Protein AF-A0A1B9SBY8-F1 (afdb_monomer_lite)

pLDDT: mean 81.2, std 14.41, range [33.66, 96.31]

Secondary structure (DSSP, 8-state):
----HHHHHHHHHHHHHHHHHHHHHHHHHHHHTSSS---HHHHHHHHHHHHHHHTTT--HHHHHHHHHHHHHHHHHHHHHHHSTTSEEE-TTTHHHHHHS--TT-B-SS---SSSEEEEE--S-GGGEEETTTTEEEEEEEEEEEEETTEEEEEEEEEEEPGGGGSTTS-HHHHHHHHH-EEEEEEETTSBHHHHTTSPPSEE-GGGGG-HHHHHHHHHHHHHHHHHHTSSS--EEEE--TTS-HHHHHHHHTT-TTHHHHHHHHT---EEEESPPPPS---------------

Structure (mmCIF, N/CA/C/O backbone):
data_AF-A0A1B9SBY8-F1
#
_entry.id   AF-A0A1B9SBY8-F1
#
loop_
_atom_site.group_PDB
_atom_site.id
_atom_site.type_symbol
_atom_site.label_atom_id
_atom_site.label_alt_id
_atom_site.label_comp_id
_atom_site.label_asym_id
_atom_site.label_entity_id
_atom_site.label_seq_id
_atom_site.pdbx_PDB_ins_code
_atom_site.Cartn_x
_atom_site.Cartn_y
_atom_site.Cartn_z
_atom_site.occupancy
_atom_site.B_iso_or_equiv
_atom_site.auth_seq_id
_atom_site.auth_comp_id
_atom_site.auth_asym_id
_atom_site.auth_atom_id
_atom_site.pdbx_PDB_model_num
ATOM 1 N N . MET A 1 1 ? 5.838 -14.266 -0.229 1.00 41.22 1 MET A N 1
ATOM 2 C CA . MET A 1 1 ? 5.511 -12.997 -0.909 1.00 41.22 1 MET A CA 1
ATOM 3 C C . MET A 1 1 ? 6.676 -12.050 -0.647 1.00 41.22 1 MET A C 1
ATOM 5 O O . MET A 1 1 ? 7.096 -11.977 0.501 1.00 41.22 1 MET A O 1
ATOM 9 N N . ARG A 1 2 ? 7.279 -11.442 -1.678 1.00 52.62 2 ARG A N 1
ATOM 10 C CA . ARG A 1 2 ? 8.269 -10.369 -1.484 1.00 52.62 2 ARG A CA 1
ATOM 11 C C . ARG A 1 2 ? 7.502 -9.046 -1.431 1.00 52.62 2 ARG A C 1
ATOM 13 O O . ARG A 1 2 ? 6.819 -8.735 -2.394 1.00 52.62 2 ARG A O 1
ATOM 20 N N . HIS A 1 3 ? 7.652 -8.356 -0.303 1.00 56.69 3 HIS A N 1
ATOM 21 C CA . HIS A 1 3 ? 7.253 -6.990 0.051 1.00 56.69 3 HIS A CA 1
ATOM 22 C C . HIS A 1 3 ? 5.842 -6.429 -0.227 1.00 56.69 3 HIS A C 1
ATOM 24 O O . HIS A 1 3 ? 5.319 -6.553 -1.331 1.00 56.69 3 HIS A O 1
ATOM 30 N N . PRO A 1 4 ? 5.296 -5.648 0.726 1.00 60.66 4 PRO A N 1
ATOM 31 C CA . PRO A 1 4 ? 4.141 -4.777 0.512 1.00 60.66 4 PRO A CA 1
ATOM 32 C C . PRO A 1 4 ? 4.466 -3.609 -0.440 1.00 60.66 4 PRO A C 1
ATOM 34 O O . PRO A 1 4 ? 5.633 -3.292 -0.685 1.00 60.66 4 PRO A O 1
ATOM 37 N N . HIS A 1 5 ? 3.427 -2.955 -0.962 1.00 75.31 5 HIS A N 1
ATOM 38 C CA . HIS A 1 5 ? 3.489 -1.776 -1.843 1.00 75.31 5 HIS A CA 1
ATOM 39 C C . HIS A 1 5 ? 4.600 -0.759 -1.512 1.00 75.31 5 HIS A C 1
ATOM 41 O O . HIS A 1 5 ? 5.338 -0.380 -2.426 1.00 75.31 5 HIS A O 1
ATOM 47 N N . PRO A 1 6 ? 4.817 -0.352 -0.239 1.00 74.38 6 PRO A N 1
ATOM 48 C CA . PRO A 1 6 ? 5.731 0.745 0.066 1.00 74.38 6 PRO A CA 1
ATOM 49 C C . PRO A 1 6 ? 7.176 0.467 -0.283 1.00 74.38 6 PRO A C 1
ATOM 51 O O . PRO A 1 6 ? 7.862 1.331 -0.823 1.00 74.38 6 PRO A O 1
ATOM 54 N N . SER A 1 7 ? 7.643 -0.750 -0.031 1.00 73.38 7 SER A N 1
ATOM 55 C CA . SER A 1 7 ? 9.025 -1.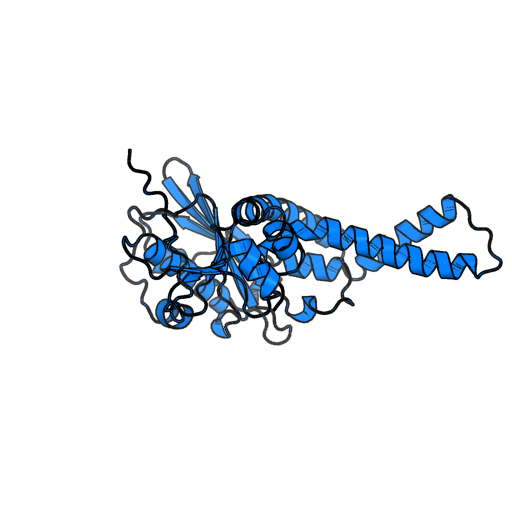099 -0.338 1.00 73.38 7 SER A CA 1
ATOM 56 C C . SER A 1 7 ? 9.268 -1.092 -1.844 1.00 73.38 7 SER A C 1
ATOM 58 O O . SER A 1 7 ? 10.355 -0.749 -2.296 1.00 73.38 7 SER A O 1
ATOM 60 N N . ARG A 1 8 ? 8.248 -1.433 -2.634 1.00 75.50 8 ARG A N 1
ATOM 61 C CA . ARG A 1 8 ? 8.359 -1.543 -4.089 1.00 75.50 8 ARG A CA 1
ATOM 62 C C . ARG A 1 8 ? 8.308 -0.184 -4.776 1.00 75.50 8 ARG A C 1
ATOM 64 O O . ARG A 1 8 ? 9.105 0.058 -5.675 1.00 75.50 8 ARG A O 1
ATOM 71 N N . THR A 1 9 ? 7.457 0.716 -4.289 1.00 80.19 9 THR A N 1
ATOM 72 C CA . THR A 1 9 ? 7.377 2.106 -4.758 1.00 80.19 9 THR A CA 1
ATOM 73 C C . THR A 1 9 ? 8.728 2.820 -4.668 1.00 80.19 9 THR A C 1
ATOM 75 O O . THR A 1 9 ? 9.140 3.465 -5.625 1.00 80.19 9 THR A O 1
ATOM 78 N N . ILE A 1 10 ? 9.475 2.650 -3.571 1.00 81.19 10 ILE A N 1
ATOM 79 C CA . ILE A 1 10 ? 10.806 3.273 -3.412 1.00 81.19 10 ILE A CA 1
ATOM 80 C C . ILE A 1 10 ? 11.848 2.653 -4.341 1.00 81.19 10 ILE A C 1
ATOM 82 O O . ILE A 1 10 ? 12.756 3.334 -4.807 1.00 81.19 10 ILE A O 1
ATOM 86 N N . MET A 1 11 ? 11.743 1.350 -4.595 1.00 76.38 11 MET A N 1
ATOM 87 C CA . MET A 1 11 ? 12.722 0.630 -5.406 1.00 76.38 11 MET A CA 1
ATOM 88 C C . MET A 1 11 ? 12.516 0.793 -6.907 1.00 76.38 11 MET A C 1
ATOM 90 O O . MET A 1 11 ? 13.379 0.345 -7.660 1.00 76.38 11 MET A O 1
ATOM 94 N N . PHE A 1 12 ? 11.405 1.388 -7.352 1.00 79.75 12 PHE A N 1
ATOM 95 C CA . PHE A 1 12 ? 11.048 1.444 -8.767 1.00 79.75 12 PHE A CA 1
ATOM 96 C C . PHE A 1 12 ? 12.185 1.987 -9.637 1.00 79.75 12 PHE A C 1
ATOM 98 O O . PHE A 1 12 ? 12.566 1.318 -10.593 1.00 79.75 12 PHE A O 1
ATOM 105 N N . ASP A 1 13 ? 12.780 3.127 -9.274 1.00 81.25 13 ASP A N 1
ATOM 106 C CA . ASP A 1 13 ? 13.849 3.753 -10.063 1.00 81.25 13 ASP A CA 1
ATOM 107 C C . ASP A 1 13 ? 15.058 2.822 -10.213 1.00 81.25 13 ASP A C 1
ATOM 109 O O . ASP A 1 13 ? 15.541 2.574 -11.317 1.00 81.25 13 ASP A O 1
ATOM 113 N N . THR A 1 14 ? 15.504 2.222 -9.106 1.00 79.75 14 THR A N 1
ATOM 114 C CA . THR A 1 14 ? 16.627 1.275 -9.111 1.00 79.75 14 THR A CA 1
ATOM 115 C C . THR A 1 14 ? 16.301 0.008 -9.906 1.00 79.75 14 THR A C 1
ATOM 117 O O . THR A 1 14 ? 17.150 -0.505 -10.637 1.00 79.75 14 THR A O 1
ATOM 120 N N . LEU A 1 15 ? 15.079 -0.520 -9.784 1.00 78.06 15 LEU A N 1
ATOM 121 C CA . LEU A 1 15 ? 14.629 -1.683 -10.552 1.00 78.06 15 LEU A CA 1
ATOM 122 C C . LEU A 1 15 ? 14.576 -1.358 -12.048 1.00 78.06 15 LEU A C 1
ATOM 124 O O . LEU A 1 15 ? 15.087 -2.132 -12.856 1.00 78.06 15 LEU A O 1
ATOM 128 N N . PHE A 1 16 ? 14.029 -0.202 -12.413 1.00 80.38 16 PHE A N 1
ATOM 129 C CA . PHE A 1 16 ? 13.948 0.272 -13.788 1.00 80.38 16 PHE A CA 1
ATOM 130 C C . PHE A 1 16 ? 15.335 0.446 -14.417 1.00 80.38 16 PHE A C 1
ATOM 132 O O . PHE A 1 16 ? 15.599 -0.101 -15.490 1.00 80.38 16 PHE A O 1
ATOM 139 N N . GLU A 1 17 ? 16.254 1.136 -13.738 1.00 81.00 17 GLU A N 1
ATOM 140 C CA . GLU A 1 17 ? 17.622 1.338 -14.225 1.00 81.00 17 GLU A CA 1
ATOM 141 C C . GLU A 1 17 ? 18.347 0.009 -14.450 1.00 81.00 17 GLU A C 1
ATOM 143 O O . GLU A 1 17 ? 18.915 -0.217 -15.524 1.00 81.00 17 GLU A O 1
ATOM 148 N N . ASN A 1 18 ? 18.275 -0.908 -13.480 1.00 79.31 18 ASN A N 1
ATOM 149 C CA . ASN A 1 18 ? 18.885 -2.233 -13.595 1.00 79.31 18 ASN A CA 1
ATOM 150 C C . ASN A 1 18 ? 18.355 -3.004 -14.814 1.00 79.31 18 ASN A C 1
ATOM 152 O O . ASN A 1 18 ? 19.136 -3.647 -15.520 1.00 79.31 18 ASN A O 1
ATOM 156 N N . ARG A 1 19 ? 17.052 -2.903 -15.106 1.00 77.25 19 ARG A N 1
ATOM 157 C CA . ARG A 1 19 ? 16.417 -3.556 -16.263 1.00 77.25 19 ARG A CA 1
ATOM 158 C C . ARG A 1 19 ? 16.864 -2.953 -17.590 1.00 77.25 19 ARG A C 1
ATOM 160 O O . ARG A 1 19 ? 17.277 -3.689 -18.489 1.00 77.25 19 ARG A O 1
ATOM 167 N N . VAL A 1 20 ? 16.862 -1.623 -17.700 1.00 80.31 20 VAL A N 1
ATOM 168 C CA . VAL A 1 20 ? 17.355 -0.918 -18.896 1.00 80.31 20 VAL A CA 1
ATOM 169 C C . VAL A 1 20 ? 18.815 -1.285 -19.165 1.00 80.31 20 VAL A C 1
ATOM 171 O O . VAL A 1 20 ? 19.182 -1.584 -20.305 1.00 80.31 20 VAL A O 1
ATOM 174 N N . HIS A 1 21 ? 19.646 -1.329 -18.120 1.00 81.25 21 HIS A N 1
ATOM 175 C CA . HIS A 1 21 ? 21.044 -1.735 -18.232 1.00 81.25 21 HIS A CA 1
ATOM 176 C C . HIS A 1 21 ? 21.206 -3.199 -18.651 1.00 81.25 21 HIS A C 1
ATOM 178 O O . HIS A 1 21 ? 22.015 -3.481 -19.536 1.00 81.25 21 HIS A O 1
ATOM 184 N N . ALA A 1 22 ? 20.431 -4.123 -18.080 1.00 80.69 22 ALA A N 1
ATOM 185 C CA . ALA A 1 22 ? 20.473 -5.538 -18.447 1.00 80.69 22 ALA A CA 1
ATOM 186 C C . ALA A 1 22 ? 20.081 -5.767 -19.918 1.00 80.69 22 ALA A C 1
ATOM 188 O O . ALA A 1 22 ? 20.803 -6.446 -20.653 1.00 80.69 22 ALA A O 1
ATOM 189 N N . LEU A 1 23 ? 18.996 -5.140 -20.387 1.00 78.38 23 LEU A N 1
ATOM 190 C CA . LEU A 1 23 ? 18.569 -5.222 -21.788 1.00 78.38 23 LEU A CA 1
ATOM 191 C C . LEU A 1 23 ? 19.598 -4.626 -22.750 1.00 78.38 23 LEU A C 1
ATOM 193 O O . LEU A 1 23 ? 19.916 -5.236 -23.776 1.00 78.38 23 LEU A O 1
ATOM 197 N N . ALA A 1 24 ? 20.138 -3.452 -22.415 1.00 76.38 24 ALA A N 1
ATOM 198 C CA . ALA A 1 24 ? 21.177 -2.813 -23.211 1.00 76.38 24 ALA A CA 1
ATOM 199 C C . ALA A 1 24 ? 22.448 -3.675 -23.270 1.00 76.38 24 ALA A C 1
ATOM 201 O O . ALA A 1 24 ? 23.038 -3.804 -24.342 1.00 76.38 24 ALA A O 1
ATOM 202 N N . ASN A 1 25 ? 22.845 -4.310 -22.162 1.00 79.69 25 ASN A N 1
ATOM 203 C CA . ASN A 1 25 ? 24.015 -5.188 -22.104 1.00 79.69 25 ASN A CA 1
ATOM 204 C C . ASN A 1 25 ? 23.831 -6.461 -22.937 1.00 79.69 25 ASN A C 1
ATOM 206 O O . ASN A 1 25 ? 24.690 -6.737 -23.773 1.00 79.69 25 ASN A O 1
ATOM 210 N N . ASN A 1 26 ? 22.701 -7.165 -22.802 1.00 77.62 26 ASN A N 1
ATOM 211 C CA . ASN A 1 26 ? 22.392 -8.351 -23.616 1.00 77.62 26 ASN A CA 1
ATOM 212 C C . ASN A 1 26 ? 22.459 -8.035 -25.123 1.00 77.62 26 ASN A C 1
ATOM 214 O O . ASN A 1 26 ? 22.999 -8.799 -25.930 1.00 77.62 26 ASN A O 1
ATOM 218 N N . HIS A 1 27 ? 21.945 -6.870 -25.523 1.00 72.38 27 HIS A N 1
ATOM 219 C CA . HIS A 1 27 ? 21.984 -6.454 -26.921 1.00 72.38 27 HIS A CA 1
ATOM 220 C C . HIS A 1 27 ? 23.377 -5.972 -27.361 1.00 72.38 27 HIS A C 1
ATOM 222 O O . HIS A 1 27 ? 23.814 -6.269 -28.473 1.00 72.38 27 HIS A O 1
ATOM 228 N N . ARG A 1 28 ? 24.124 -5.288 -26.486 1.00 70.50 28 ARG A N 1
ATOM 229 C CA . ARG A 1 28 ? 25.519 -4.897 -26.737 1.00 70.50 28 ARG A CA 1
ATOM 230 C C . ARG A 1 28 ? 26.415 -6.119 -26.928 1.00 70.50 28 ARG A C 1
ATOM 232 O O . ARG A 1 28 ? 27.251 -6.104 -27.823 1.00 70.50 28 ARG A O 1
ATOM 239 N N . GLU A 1 29 ? 26.229 -7.175 -26.142 1.00 73.12 29 GLU A N 1
ATOM 240 C CA . GLU A 1 29 ? 26.923 -8.457 -26.322 1.00 73.12 29 GLU A CA 1
ATOM 241 C C . GLU A 1 29 ? 26.585 -9.097 -27.671 1.00 73.12 29 GLU A C 1
ATOM 243 O O . GLU A 1 29 ? 27.477 -9.567 -28.375 1.00 73.12 29 GLU A O 1
ATOM 248 N N . THR A 1 30 ? 25.321 -9.023 -28.093 1.00 67.12 30 THR A N 1
ATOM 249 C CA . THR A 1 30 ? 24.897 -9.484 -29.426 1.00 67.12 30 THR A CA 1
ATOM 250 C C . THR A 1 30 ? 25.600 -8.704 -30.547 1.00 67.12 30 THR A C 1
ATOM 252 O O . THR A 1 30 ? 26.034 -9.294 -31.533 1.00 67.12 30 THR A O 1
ATOM 255 N N . LEU A 1 31 ? 25.769 -7.387 -30.389 1.00 67.56 31 LEU A N 1
ATOM 256 C CA . LEU A 1 31 ? 26.443 -6.532 -31.373 1.00 67.56 31 LEU A CA 1
ATOM 257 C C . LEU A 1 31 ? 27.966 -6.665 -31.371 1.00 67.56 31 LEU A C 1
ATOM 259 O O . LEU A 1 31 ? 28.568 -6.584 -32.437 1.00 67.56 31 LEU A O 1
ATOM 263 N N . LEU A 1 32 ? 28.586 -6.892 -30.211 1.00 67.19 32 LEU A N 1
ATOM 264 C CA . LEU A 1 32 ? 30.017 -7.207 -30.105 1.00 67.19 32 LEU A CA 1
ATOM 265 C C . LEU A 1 32 ? 30.369 -8.507 -30.838 1.00 67.19 32 LEU A C 1
ATOM 267 O O . LEU A 1 32 ? 31.479 -8.637 -31.344 1.00 67.19 32 LEU A O 1
ATOM 271 N N . ASN A 1 33 ? 29.412 -9.431 -30.919 1.00 66.00 33 ASN A N 1
ATOM 272 C CA . ASN A 1 33 ? 29.515 -10.675 -31.679 1.00 66.00 33 ASN A CA 1
ATOM 273 C C . ASN A 1 33 ? 29.057 -10.531 -33.145 1.00 66.00 33 ASN A C 1
ATOM 275 O O . ASN A 1 33 ? 28.976 -11.530 -33.858 1.00 66.00 33 ASN A O 1
ATOM 279 N N . SER A 1 34 ? 28.743 -9.313 -33.599 1.00 63.41 34 SER A N 1
ATOM 280 C CA . SER A 1 34 ? 28.353 -9.007 -34.979 1.00 63.41 34 SER A CA 1
ATOM 281 C C . SER A 1 34 ? 29.465 -8.245 -35.707 1.00 63.41 34 SER A C 1
ATOM 283 O O . SER A 1 34 ? 30.207 -7.488 -35.088 1.00 63.41 34 SER A O 1
ATOM 285 N N . ASP A 1 35 ? 29.535 -8.361 -37.034 1.00 63.50 35 ASP A N 1
ATOM 286 C CA . ASP A 1 35 ? 30.519 -7.642 -37.866 1.00 63.50 35 ASP A CA 1
ATOM 287 C C . ASP A 1 35 ? 30.274 -6.113 -37.950 1.00 63.50 35 ASP A C 1
ATOM 289 O O . ASP A 1 35 ? 30.952 -5.393 -38.691 1.00 63.50 35 ASP A O 1
ATOM 293 N N . LEU A 1 36 ? 29.282 -5.586 -37.224 1.00 63.44 36 LEU A N 1
ATOM 294 C CA . LEU A 1 36 ? 28.936 -4.167 -37.223 1.00 63.44 36 LEU A CA 1
ATOM 295 C C . LEU A 1 36 ? 29.883 -3.376 -36.308 1.00 63.44 36 LEU A C 1
ATOM 297 O O . LEU A 1 36 ? 30.172 -3.765 -35.179 1.00 63.44 36 LEU A O 1
ATOM 301 N N . ARG A 1 37 ? 30.329 -2.197 -36.769 1.00 63.97 37 ARG A N 1
ATOM 302 C CA . ARG A 1 37 ? 31.051 -1.232 -35.917 1.00 63.97 37 ARG A CA 1
ATOM 303 C C . ARG A 1 37 ? 30.202 -0.911 -34.684 1.00 63.97 37 ARG A C 1
ATOM 305 O O . ARG A 1 37 ? 29.008 -0.694 -34.835 1.00 63.97 37 ARG A O 1
ATOM 312 N N . ASN A 1 38 ? 30.830 -0.848 -33.510 1.00 69.38 38 ASN A N 1
ATOM 313 C CA . ASN A 1 38 ? 30.229 -0.446 -32.235 1.00 69.38 38 ASN A CA 1
ATOM 314 C C . ASN A 1 38 ? 30.626 1.009 -31.926 1.00 69.38 38 ASN A C 1
ATOM 316 O O . ASN A 1 38 ? 31.735 1.264 -31.462 1.00 69.38 38 ASN A O 1
ATOM 320 N N . THR A 1 39 ? 29.756 1.962 -32.258 1.00 78.88 39 THR A N 1
ATOM 321 C CA . THR A 1 39 ? 29.958 3.409 -32.051 1.00 78.88 39 THR A CA 1
ATOM 322 C C . THR A 1 39 ? 29.082 3.943 -30.917 1.00 78.88 39 THR A C 1
ATOM 324 O O . THR A 1 39 ? 28.015 3.390 -30.649 1.00 78.88 39 THR A O 1
ATOM 327 N N . ASP A 1 40 ? 29.470 5.067 -30.307 1.00 79.38 40 ASP A N 1
ATOM 328 C CA . ASP A 1 40 ? 28.706 5.711 -29.221 1.00 79.38 40 ASP A CA 1
ATOM 329 C C . ASP A 1 40 ? 27.254 6.020 -29.621 1.00 79.38 40 ASP A C 1
ATOM 331 O O . ASP A 1 40 ? 26.323 5.773 -28.858 1.00 79.38 40 ASP A O 1
ATOM 335 N N . LYS A 1 41 ? 27.032 6.462 -30.868 1.00 80.56 41 LYS A N 1
ATOM 336 C CA . LYS A 1 41 ? 25.679 6.694 -31.403 1.00 80.56 41 LYS A CA 1
ATOM 337 C C . LYS A 1 41 ? 24.835 5.421 -31.447 1.00 80.56 41 LYS A C 1
ATOM 339 O O . LYS A 1 41 ? 23.634 5.477 -31.212 1.00 80.56 41 LYS A O 1
ATOM 344 N N . GLN A 1 42 ? 25.434 4.272 -31.764 1.00 76.81 42 GLN A N 1
ATOM 345 C CA . GLN A 1 42 ? 24.704 3.003 -31.729 1.00 76.81 42 GLN A CA 1
ATOM 346 C C . GLN A 1 42 ? 24.374 2.609 -30.293 1.00 76.81 42 GLN A C 1
ATOM 348 O O . GLN A 1 42 ? 23.256 2.172 -30.050 1.00 76.81 42 GLN A O 1
ATOM 353 N N . GLN A 1 43 ? 25.284 2.824 -29.339 1.00 77.38 43 GLN A N 1
ATOM 354 C CA . GLN A 1 43 ? 25.008 2.582 -27.918 1.00 77.38 43 GLN A CA 1
ATOM 355 C C . GLN A 1 43 ? 23.830 3.426 -27.413 1.00 77.38 43 GLN A C 1
ATOM 357 O O . GLN A 1 43 ? 22.956 2.904 -26.722 1.00 77.38 43 GLN A O 1
ATOM 362 N N . GLU A 1 44 ? 23.753 4.692 -27.820 1.00 80.44 44 GLU A N 1
ATOM 363 C CA . GLU A 1 44 ? 22.629 5.575 -27.498 1.00 80.44 44 GLU A CA 1
ATOM 364 C C . GLU A 1 44 ? 21.307 5.095 -28.124 1.00 80.44 44 GLU A C 1
ATOM 366 O O . GLU A 1 44 ? 20.294 4.996 -27.431 1.00 80.44 44 GLU A O 1
ATOM 371 N N . ILE A 1 45 ? 21.314 4.711 -29.407 1.00 82.06 45 ILE A N 1
ATOM 372 C CA . ILE A 1 45 ? 20.131 4.153 -30.089 1.00 82.06 45 ILE A CA 1
ATOM 373 C C . ILE A 1 45 ? 19.635 2.883 -29.387 1.00 82.06 45 ILE A C 1
ATOM 375 O O . ILE A 1 45 ? 18.432 2.724 -29.188 1.00 82.06 45 ILE A O 1
ATOM 379 N N . ILE A 1 46 ? 20.545 1.992 -28.986 1.00 79.44 46 ILE A N 1
ATOM 380 C CA . ILE A 1 46 ? 20.205 0.746 -28.284 1.00 79.44 46 ILE A CA 1
ATOM 381 C C . ILE A 1 46 ? 19.592 1.049 -26.925 1.00 79.44 46 ILE A C 1
ATOM 383 O O . ILE A 1 46 ? 18.602 0.422 -26.557 1.00 79.44 46 ILE A O 1
ATOM 387 N N . LYS A 1 47 ? 20.146 2.020 -26.193 1.00 77.00 47 LYS A N 1
ATOM 388 C CA . LYS A 1 47 ? 19.592 2.446 -24.908 1.00 77.00 47 LYS A CA 1
ATOM 389 C C . LYS A 1 47 ? 18.172 2.994 -25.082 1.00 77.00 47 LYS A C 1
ATOM 391 O O . LYS A 1 47 ? 17.274 2.573 -24.363 1.00 77.00 47 LYS A O 1
ATOM 396 N N . ASN A 1 48 ? 17.945 3.845 -26.082 1.00 81.75 48 ASN A N 1
ATOM 397 C CA . ASN A 1 48 ? 16.618 4.397 -26.376 1.00 81.75 48 ASN A CA 1
ATOM 398 C C . ASN A 1 48 ? 15.619 3.316 -26.821 1.00 81.75 48 ASN A C 1
ATOM 400 O O . ASN A 1 48 ? 14.455 3.336 -26.415 1.00 81.75 48 ASN A O 1
ATOM 404 N N . TRP A 1 49 ? 16.069 2.343 -27.618 1.00 83.56 49 TRP A N 1
ATOM 405 C CA . TRP A 1 49 ? 15.270 1.177 -27.993 1.00 83.56 49 TRP A CA 1
ATOM 406 C C . TRP A 1 49 ? 14.917 0.310 -26.778 1.00 83.56 49 TRP A C 1
ATOM 408 O O . TRP A 1 49 ? 13.757 -0.070 -26.628 1.00 83.56 49 TRP A O 1
ATOM 418 N N . ALA A 1 50 ? 15.881 0.039 -25.891 1.00 80.56 50 ALA A N 1
ATOM 419 C CA . ALA A 1 50 ? 15.662 -0.739 -24.674 1.00 80.56 50 ALA A CA 1
ATOM 420 C C . ALA A 1 50 ? 14.632 -0.056 -23.765 1.00 80.56 50 ALA A C 1
ATOM 422 O O . ALA A 1 50 ? 13.665 -0.696 -23.360 1.00 80.56 50 ALA A O 1
ATOM 423 N N . SER A 1 51 ? 14.763 1.257 -23.546 1.00 80.50 51 SER A N 1
ATOM 424 C CA . SER A 1 51 ? 13.765 2.039 -22.808 1.00 80.50 51 SER A CA 1
ATOM 425 C C . SER A 1 51 ? 12.387 2.004 -23.475 1.00 80.50 51 SER A C 1
ATOM 427 O O . SER A 1 51 ? 11.382 1.844 -22.794 1.00 80.50 51 SER A O 1
ATOM 429 N N . SER A 1 52 ? 12.317 2.102 -24.806 1.00 83.38 52 SER A N 1
ATOM 430 C CA . SER A 1 52 ? 11.036 2.031 -25.529 1.00 83.38 52 SER A CA 1
ATOM 431 C C . SER A 1 52 ? 10.373 0.657 -25.393 1.00 83.38 52 SER A C 1
ATOM 433 O O . SER A 1 52 ? 9.152 0.565 -25.291 1.00 83.38 52 SER A O 1
ATOM 435 N N . LYS A 1 53 ? 11.170 -0.417 -25.370 1.00 84.12 53 LYS A N 1
ATOM 436 C CA . LYS A 1 53 ? 10.687 -1.789 -25.180 1.00 84.12 53 LYS A CA 1
ATOM 437 C C . LYS A 1 53 ? 10.140 -2.013 -23.768 1.00 84.12 53 LYS A C 1
ATOM 439 O O . LYS A 1 53 ? 9.135 -2.698 -23.625 1.00 84.12 53 LYS A O 1
ATOM 444 N N . GLU A 1 54 ? 10.762 -1.409 -22.757 1.00 84.50 54 GLU A N 1
ATOM 445 C CA . GLU A 1 54 ? 10.312 -1.493 -21.361 1.00 84.50 54 GLU A CA 1
ATOM 446 C C . GLU A 1 54 ? 8.939 -0.842 -21.121 1.00 84.50 54 GLU A C 1
ATOM 448 O O . GLU A 1 54 ? 8.276 -1.194 -20.156 1.00 84.50 54 GLU A O 1
ATOM 453 N N . PHE A 1 55 ? 8.468 0.045 -22.003 1.00 86.25 55 PHE A N 1
ATOM 454 C CA . PHE A 1 55 ? 7.122 0.638 -21.931 1.00 86.25 55 PHE A CA 1
ATOM 455 C C . PHE A 1 55 ? 6.202 0.198 -23.077 1.00 86.25 55 PHE A C 1
ATOM 457 O O . PHE A 1 55 ? 5.207 0.865 -23.383 1.00 86.25 55 PHE A O 1
ATOM 464 N N . ALA A 1 56 ? 6.525 -0.911 -23.747 1.00 83.69 56 ALA A N 1
ATOM 465 C CA . ALA A 1 56 ? 5.685 -1.439 -24.812 1.00 83.69 56 ALA A CA 1
ATOM 466 C C . ALA A 1 56 ? 4.275 -1.758 -24.277 1.00 83.69 56 ALA A C 1
ATOM 468 O O . ALA A 1 56 ? 4.123 -2.442 -23.274 1.00 83.69 56 ALA A O 1
ATOM 469 N N . GLY A 1 57 ? 3.234 -1.261 -24.953 1.00 83.62 57 GLY A N 1
ATOM 470 C CA . GLY A 1 57 ? 1.843 -1.441 -24.511 1.00 83.62 57 GLY A CA 1
ATOM 471 C C . GLY A 1 57 ? 1.329 -0.379 -23.529 1.00 83.62 57 GLY A C 1
ATOM 472 O O . GLY A 1 57 ? 0.210 -0.509 -23.032 1.00 83.62 57 GLY A O 1
ATOM 473 N N . MET A 1 58 ? 2.102 0.682 -23.276 1.00 88.31 58 MET A N 1
ATOM 474 C CA . MET A 1 58 ? 1.680 1.856 -22.509 1.00 88.31 58 MET A CA 1
ATOM 475 C C . MET A 1 58 ? 1.775 3.116 -23.372 1.00 88.31 58 MET A C 1
ATOM 477 O O . MET A 1 58 ? 2.832 3.428 -23.933 1.00 88.31 58 MET A O 1
ATOM 481 N N . ARG A 1 59 ? 0.663 3.847 -23.473 1.00 89.38 59 ARG A N 1
ATOM 482 C CA . ARG A 1 59 ? 0.611 5.113 -24.218 1.00 89.38 59 ARG A CA 1
ATOM 483 C C . ARG A 1 59 ? 1.387 6.204 -23.471 1.00 89.38 59 ARG A C 1
ATOM 485 O O . ARG A 1 59 ? 1.570 6.110 -22.263 1.00 89.38 59 ARG A O 1
ATOM 492 N N . ASP A 1 60 ? 1.865 7.227 -24.176 1.00 87.50 60 ASP A N 1
ATOM 493 C CA . ASP A 1 60 ? 2.696 8.273 -23.557 1.00 87.50 60 ASP A CA 1
ATOM 494 C C . ASP A 1 60 ? 1.923 9.123 -22.528 1.00 87.50 60 ASP A C 1
ATOM 496 O O . ASP A 1 60 ? 2.498 9.516 -21.517 1.00 87.50 60 ASP A O 1
ATOM 500 N N . ASP A 1 61 ? 0.625 9.363 -22.755 1.00 89.81 61 ASP A N 1
ATOM 501 C CA . ASP A 1 61 ? -0.280 10.041 -21.814 1.00 89.81 61 ASP A CA 1
ATOM 502 C C . ASP A 1 61 ? -0.469 9.220 -20.535 1.00 89.81 61 ASP A C 1
ATOM 504 O O . ASP A 1 61 ? -0.262 9.723 -19.433 1.00 89.81 61 ASP A O 1
ATOM 508 N N . GLU A 1 62 ? -0.770 7.931 -20.697 1.00 89.56 62 GLU A N 1
ATOM 509 C CA . GLU A 1 62 ? -0.865 6.981 -19.590 1.00 89.56 62 GLU A CA 1
ATOM 510 C C . GLU A 1 62 ? 0.459 6.908 -18.822 1.00 89.56 62 GLU A C 1
ATOM 512 O O . GLU A 1 62 ? 0.469 6.952 -17.598 1.00 89.56 62 GLU A O 1
ATOM 517 N N . ARG A 1 63 ? 1.596 6.853 -19.521 1.00 89.38 63 ARG A N 1
ATOM 518 C CA . ARG A 1 63 ? 2.918 6.811 -18.889 1.00 89.38 63 ARG A CA 1
ATOM 519 C C . ARG A 1 63 ? 3.163 8.033 -18.008 1.00 89.38 63 ARG A C 1
ATOM 521 O O . ARG A 1 63 ? 3.638 7.872 -16.887 1.00 89.38 63 ARG A O 1
ATOM 528 N N . LEU A 1 64 ? 2.845 9.230 -18.502 1.00 89.31 64 LEU A N 1
ATOM 529 C CA . LEU A 1 64 ? 3.019 10.473 -17.753 1.00 89.31 64 LEU A CA 1
ATOM 530 C C . LEU A 1 64 ? 2.164 10.484 -16.478 1.00 89.31 64 LEU A C 1
ATOM 532 O O . LEU A 1 64 ? 2.709 10.682 -15.396 1.00 89.31 64 LEU A O 1
ATOM 536 N N . GLU A 1 65 ? 0.867 10.188 -16.594 1.00 89.50 65 GLU A N 1
ATOM 537 C CA . GLU A 1 65 ? -0.070 10.129 -15.458 1.00 89.50 65 GLU A CA 1
ATOM 538 C C . GLU A 1 65 ? 0.407 9.150 -14.371 1.00 89.50 65 GLU A C 1
ATOM 540 O O . GLU A 1 65 ? 0.342 9.415 -13.167 1.00 89.50 65 GLU A O 1
ATOM 545 N N . ARG A 1 66 ? 0.945 8.006 -14.797 1.00 89.56 66 ARG A N 1
ATOM 546 C CA . ARG A 1 66 ? 1.455 6.965 -13.901 1.00 89.56 66 ARG A CA 1
ATOM 547 C C . ARG A 1 66 ? 2.726 7.403 -13.185 1.00 89.56 66 ARG A C 1
ATOM 549 O O . ARG A 1 66 ? 2.856 7.167 -11.987 1.00 89.56 66 ARG A O 1
ATOM 556 N N . PHE A 1 67 ? 3.644 8.069 -13.882 1.00 89.56 67 PHE A N 1
ATOM 557 C CA . PHE A 1 67 ? 4.825 8.652 -13.247 1.00 89.56 67 PHE A CA 1
ATOM 558 C C . PHE A 1 67 ? 4.453 9.746 -12.248 1.00 89.56 67 PHE A C 1
ATOM 560 O O . PHE A 1 67 ? 4.994 9.757 -11.148 1.00 89.56 67 PHE A O 1
ATOM 567 N N . GLU A 1 68 ? 3.505 10.622 -12.582 1.00 89.38 68 GLU A N 1
ATOM 568 C CA . GLU A 1 68 ? 2.997 11.638 -11.649 1.00 89.38 68 GLU A CA 1
ATOM 569 C C . GLU A 1 68 ? 2.385 10.991 -10.399 1.00 89.38 68 GLU A C 1
ATOM 571 O O . GLU A 1 68 ? 2.670 11.410 -9.276 1.00 89.38 68 GLU A O 1
ATOM 576 N N . THR A 1 69 ? 1.623 9.909 -10.581 1.00 89.25 69 THR A N 1
ATOM 577 C CA . THR A 1 69 ? 1.075 9.113 -9.474 1.00 89.25 69 THR A CA 1
ATOM 578 C C . THR A 1 69 ? 2.186 8.511 -8.613 1.00 89.25 69 THR A C 1
ATOM 580 O O . THR A 1 69 ? 2.148 8.623 -7.388 1.00 89.25 69 THR A O 1
ATOM 583 N N . LEU A 1 70 ? 3.204 7.905 -9.232 1.00 88.56 70 LEU A N 1
ATOM 584 C CA . LEU A 1 70 ? 4.346 7.333 -8.519 1.00 88.56 70 LEU A CA 1
ATOM 585 C C . LEU A 1 70 ? 5.093 8.404 -7.711 1.00 88.56 70 LEU A C 1
ATOM 587 O O . LEU A 1 70 ? 5.379 8.183 -6.538 1.00 88.56 70 LEU A O 1
ATOM 591 N N . VAL A 1 71 ? 5.336 9.579 -8.303 1.00 88.56 71 VAL A N 1
ATOM 592 C CA . VAL A 1 71 ? 5.957 10.735 -7.633 1.00 88.56 71 VAL A CA 1
ATOM 593 C C . VAL A 1 71 ? 5.118 11.213 -6.445 1.00 88.56 71 VAL A C 1
ATOM 595 O O . VAL A 1 71 ? 5.682 11.634 -5.439 1.00 88.56 71 VAL A O 1
ATOM 598 N N . GLY A 1 72 ? 3.788 11.115 -6.515 1.00 87.06 72 GLY A N 1
ATOM 599 C CA . GLY A 1 72 ? 2.900 11.400 -5.384 1.00 87.06 72 GLY A CA 1
ATOM 600 C C . GLY A 1 72 ? 2.969 10.355 -4.262 1.00 87.06 72 GLY A C 1
ATOM 601 O O . GLY A 1 72 ? 2.909 10.708 -3.086 1.00 87.06 72 GLY A O 1
ATOM 602 N N . LEU A 1 73 ? 3.133 9.072 -4.603 1.00 88.62 73 LEU A N 1
ATOM 603 C CA . LEU A 1 73 ? 3.197 7.965 -3.636 1.00 88.62 73 LEU A CA 1
ATOM 604 C C . LEU A 1 73 ? 4.584 7.793 -3.001 1.00 88.62 73 LEU A C 1
ATOM 606 O O . LEU A 1 73 ? 4.688 7.360 -1.853 1.00 88.62 73 LEU A O 1
ATOM 610 N N . GLN A 1 74 ? 5.656 8.128 -3.720 1.00 88.38 74 GLN A N 1
ATOM 611 C CA . GLN A 1 74 ? 7.037 7.908 -3.287 1.00 88.38 74 GLN A CA 1
ATOM 612 C C . GLN A 1 74 ? 7.394 8.616 -1.967 1.00 88.38 74 GLN A C 1
ATOM 614 O O . GLN A 1 74 ? 8.048 7.973 -1.141 1.00 88.38 74 GLN A O 1
ATOM 619 N N . PRO A 1 75 ? 6.955 9.859 -1.681 1.00 89.00 75 PRO A N 1
ATOM 620 C CA . PRO A 1 75 ? 7.159 10.487 -0.377 1.00 89.00 75 PRO A CA 1
ATOM 621 C C . PRO A 1 75 ? 6.505 9.707 0.768 1.00 89.00 75 PRO A C 1
ATOM 623 O O . PRO A 1 75 ? 7.158 9.466 1.780 1.00 89.00 75 PRO A O 1
ATOM 626 N N . LEU A 1 76 ? 5.261 9.243 0.587 1.00 90.06 76 LEU A N 1
ATOM 627 C CA . LEU A 1 76 ? 4.543 8.439 1.586 1.00 90.06 76 LEU A CA 1
ATOM 628 C C . LEU A 1 76 ? 5.234 7.092 1.809 1.00 90.06 76 LEU A C 1
ATOM 630 O O . LEU A 1 76 ? 5.435 6.659 2.942 1.00 90.06 76 LEU A O 1
ATOM 634 N N . ALA A 1 77 ? 5.638 6.438 0.719 1.00 89.19 77 ALA A N 1
ATOM 635 C CA . ALA A 1 77 ? 6.389 5.194 0.769 1.00 89.19 77 ALA A CA 1
ATOM 636 C C . ALA A 1 77 ? 7.711 5.377 1.520 1.00 89.19 77 ALA A C 1
ATOM 638 O O . ALA A 1 77 ? 8.022 4.590 2.412 1.00 89.19 77 ALA A O 1
ATOM 639 N N . THR A 1 78 ? 8.456 6.433 1.187 1.00 87.88 78 THR A N 1
ATOM 640 C CA . THR A 1 78 ? 9.744 6.769 1.803 1.00 87.88 78 THR A CA 1
ATOM 641 C C . THR A 1 78 ? 9.587 7.028 3.290 1.00 87.88 78 THR A C 1
ATOM 643 O O . THR A 1 78 ? 10.323 6.441 4.076 1.00 87.88 78 THR A O 1
ATOM 646 N N . ASP A 1 79 ? 8.602 7.830 3.688 1.00 87.56 79 ASP A N 1
ATOM 647 C CA . ASP A 1 79 ? 8.325 8.111 5.096 1.00 87.56 79 ASP A CA 1
ATOM 648 C C . ASP A 1 79 ? 7.987 6.828 5.879 1.00 87.56 79 ASP A C 1
ATOM 650 O O . ASP A 1 79 ? 8.512 6.595 6.967 1.00 87.56 79 ASP A O 1
ATOM 654 N N . VAL A 1 80 ? 7.201 5.921 5.291 1.00 89.44 80 VAL A N 1
ATOM 655 C CA . VAL A 1 80 ? 6.903 4.615 5.900 1.00 89.44 80 VAL A CA 1
ATOM 656 C C . VAL A 1 80 ? 8.139 3.714 5.991 1.00 89.44 80 VAL A C 1
ATOM 658 O O . VAL A 1 80 ? 8.298 3.000 6.974 1.00 89.44 80 VAL A O 1
ATOM 661 N N . MET A 1 81 ? 9.009 3.701 4.982 1.00 85.25 81 MET A N 1
ATOM 662 C CA . MET A 1 81 ? 10.130 2.751 4.912 1.00 85.25 81 MET A CA 1
ATOM 663 C C . MET A 1 81 ? 11.384 3.219 5.649 1.00 85.25 81 MET A C 1
ATOM 665 O O . MET A 1 81 ? 12.126 2.390 6.166 1.00 85.25 81 MET A O 1
ATOM 669 N N . VAL A 1 82 ? 11.629 4.530 5.728 1.00 78.56 82 VAL A N 1
ATOM 670 C CA . VAL A 1 82 ? 12.730 5.098 6.528 1.00 78.56 82 VAL A CA 1
ATOM 671 C C . VAL A 1 82 ? 12.529 4.788 8.015 1.00 78.56 82 VAL A C 1
ATOM 673 O O . VAL A 1 82 ? 13.495 4.639 8.767 1.00 78.56 82 VAL A O 1
ATOM 676 N N . HIS A 1 83 ? 11.275 4.644 8.434 1.00 71.75 83 HIS A N 1
ATOM 677 C CA . HIS A 1 83 ? 10.881 4.387 9.806 1.00 71.75 83 HIS A CA 1
ATOM 678 C C . HIS A 1 83 ? 10.272 2.981 9.919 1.00 71.75 83 HIS A C 1
ATOM 680 O O . HIS A 1 83 ? 9.078 2.780 9.719 1.00 71.75 83 HIS A O 1
ATOM 686 N N . GLY A 1 84 ? 11.109 1.984 10.237 1.00 66.88 84 GLY A N 1
ATOM 687 C CA . GLY A 1 84 ? 10.754 0.550 10.264 1.00 66.88 84 GLY A CA 1
ATOM 688 C C . GLY A 1 84 ? 9.666 0.115 11.267 1.00 66.88 84 GLY A C 1
ATOM 689 O O . GLY A 1 84 ? 9.490 -1.081 11.505 1.00 66.88 84 GLY A O 1
ATOM 690 N N . ASP A 1 85 ? 8.959 1.058 11.881 1.00 80.06 85 ASP A N 1
ATOM 691 C CA . ASP A 1 85 ? 7.858 0.887 12.825 1.00 80.06 85 ASP A CA 1
ATOM 692 C C . ASP A 1 85 ? 6.499 1.388 12.289 1.00 80.06 85 ASP A C 1
ATOM 694 O O . ASP A 1 85 ? 5.483 1.229 12.967 1.00 80.06 85 ASP A O 1
ATOM 698 N N . ARG A 1 86 ? 6.446 1.928 11.062 1.00 90.00 86 ARG A N 1
ATOM 699 C CA . ARG A 1 86 ? 5.231 2.532 10.468 1.00 90.00 86 ARG A CA 1
ATOM 700 C C . ARG A 1 86 ? 4.425 1.606 9.559 1.00 90.00 86 ARG A C 1
ATOM 702 O O . ARG A 1 86 ? 3.405 2.015 9.000 1.00 90.00 86 ARG A O 1
ATOM 709 N N . LEU A 1 87 ? 4.868 0.360 9.408 1.00 91.94 87 LEU A N 1
ATOM 710 C CA . LEU A 1 87 ? 4.196 -0.657 8.608 1.00 91.94 87 LEU A CA 1
ATOM 711 C C . LEU A 1 87 ? 3.429 -1.618 9.514 1.00 91.94 87 LEU A C 1
ATOM 713 O O . LEU A 1 87 ? 4.027 -2.361 10.290 1.00 91.94 87 LEU A O 1
ATOM 717 N N . PHE A 1 88 ? 2.106 -1.624 9.396 1.00 93.38 88 PHE A N 1
ATOM 718 C CA . PHE A 1 88 ? 1.209 -2.431 10.213 1.00 93.38 88 PHE A CA 1
ATOM 719 C C . PHE A 1 88 ? 0.553 -3.523 9.384 1.00 93.38 88 PHE A C 1
ATOM 721 O O . PHE A 1 88 ? -0.131 -3.233 8.413 1.00 93.38 88 PHE A O 1
ATOM 728 N N . ASP A 1 89 ? 0.698 -4.781 9.780 1.00 92.94 89 ASP A N 1
ATOM 729 C CA . ASP A 1 89 ? -0.017 -5.892 9.156 1.00 92.94 89 ASP A CA 1
ATOM 730 C C . ASP A 1 89 ? -1.233 -6.289 9.994 1.00 92.94 89 ASP A C 1
ATOM 732 O O . ASP A 1 89 ? -1.106 -6.666 11.162 1.00 92.94 89 ASP A O 1
ATOM 736 N N . ILE A 1 90 ? -2.415 -6.218 9.380 1.00 94.62 90 ILE A N 1
ATOM 737 C CA . ILE A 1 90 ? -3.698 -6.553 10.010 1.00 94.62 90 ILE A CA 1
ATOM 738 C C . ILE A 1 90 ? -4.297 -7.851 9.478 1.00 94.62 90 ILE A C 1
ATOM 740 O O . ILE A 1 90 ? -5.473 -8.118 9.724 1.00 94.62 90 ILE A O 1
ATOM 744 N N . SER A 1 91 ? -3.530 -8.668 8.752 1.00 91.56 91 SER A N 1
ATOM 745 C CA . SER A 1 91 ? -4.042 -9.865 8.065 1.00 91.56 91 SER A CA 1
ATOM 746 C C . SER A 1 91 ? -4.813 -10.820 8.994 1.00 91.56 91 SER A C 1
ATOM 748 O O . SER A 1 91 ? -5.779 -11.459 8.573 1.00 91.56 91 SER A O 1
ATOM 750 N N . ASN A 1 92 ? -4.462 -10.858 10.284 1.00 91.19 92 ASN A N 1
ATOM 751 C CA . ASN A 1 92 ? -5.159 -11.648 11.307 1.00 91.19 92 ASN A CA 1
ATOM 752 C C . ASN A 1 92 ? -6.456 -11.014 11.832 1.00 91.19 92 ASN A C 1
ATOM 754 O O . ASN A 1 92 ? -7.322 -11.727 12.338 1.00 91.19 92 ASN A O 1
ATOM 758 N N . LEU A 1 93 ? -6.605 -9.696 11.706 1.00 93.38 93 LEU A N 1
ATOM 759 C CA . LEU A 1 93 ? -7.757 -8.930 12.183 1.00 93.38 93 LEU A CA 1
ATOM 760 C C . LEU A 1 93 ? -8.797 -8.676 11.085 1.00 93.38 93 LEU A C 1
ATOM 762 O O . LEU A 1 93 ? -9.936 -8.343 11.407 1.00 93.38 93 LEU A O 1
ATOM 766 N N . VAL A 1 94 ? -8.462 -8.896 9.804 1.00 93.25 94 VAL A N 1
ATOM 767 C CA . VAL A 1 94 ? -9.356 -8.626 8.658 1.00 93.25 94 VAL A CA 1
ATOM 768 C C . VAL A 1 94 ? -10.755 -9.208 8.862 1.00 93.25 94 VAL A C 1
ATOM 770 O O . VAL A 1 94 ? -11.743 -8.496 8.701 1.00 93.25 94 VAL A O 1
ATOM 773 N N . LYS A 1 95 ? -10.867 -10.483 9.260 1.00 91.12 95 LYS A N 1
ATOM 774 C CA . LYS A 1 95 ? -12.177 -11.132 9.463 1.00 91.12 95 LYS A CA 1
ATOM 775 C C . LYS A 1 95 ? -13.000 -10.440 10.550 1.00 91.12 95 LYS A C 1
ATOM 777 O O . LYS A 1 95 ? -14.192 -10.210 10.361 1.00 91.12 95 LYS A O 1
ATOM 782 N N . GLN A 1 96 ? -12.357 -10.097 11.665 1.00 92.56 96 GLN A N 1
ATOM 783 C CA . GLN A 1 96 ? -12.998 -9.402 12.776 1.00 92.56 96 GLN A CA 1
ATOM 784 C C . GLN A 1 96 ? -13.463 -8.009 12.338 1.00 92.56 96 GLN A C 1
ATOM 786 O O . GLN A 1 96 ? -14.643 -7.692 12.479 1.00 92.56 96 GLN A O 1
ATOM 791 N N . PHE A 1 97 ? -12.572 -7.213 11.745 1.00 93.75 97 PHE A N 1
ATOM 792 C CA . PHE A 1 97 ? -12.861 -5.843 11.317 1.00 93.75 97 PHE A CA 1
ATOM 793 C C . PHE A 1 97 ? -13.948 -5.782 10.241 1.00 93.75 97 PHE A C 1
ATOM 795 O O . PHE A 1 97 ? -14.841 -4.943 10.312 1.00 93.75 97 PHE A O 1
ATOM 802 N N . GLN A 1 98 ? -13.953 -6.713 9.286 1.00 88.25 98 GLN A N 1
ATOM 803 C CA . GLN A 1 98 ? -15.004 -6.762 8.267 1.00 88.25 98 GLN A CA 1
ATOM 804 C C . GLN A 1 98 ? -16.386 -7.039 8.863 1.00 88.25 98 GLN A C 1
ATOM 806 O O . GLN A 1 98 ? -17.363 -6.398 8.470 1.00 88.25 98 GLN A O 1
ATOM 811 N N . SER A 1 99 ? -16.460 -7.952 9.837 1.00 89.12 99 SER A N 1
ATOM 812 C CA . SER A 1 99 ? -17.713 -8.302 10.516 1.00 89.12 99 SER A CA 1
ATOM 813 C C . SER A 1 99 ? -18.204 -7.230 11.495 1.00 89.12 99 SER A C 1
ATOM 815 O O . SER A 1 99 ? -19.397 -7.167 11.794 1.00 89.12 99 SER A O 1
ATOM 817 N N . ALA A 1 100 ? -17.307 -6.370 11.984 1.00 90.44 100 ALA A N 1
ATOM 818 C CA . ALA A 1 100 ? -17.637 -5.330 12.942 1.00 90.44 100 ALA A CA 1
ATOM 819 C C . ALA A 1 100 ? -18.410 -4.176 12.279 1.00 90.44 100 ALA A C 1
ATOM 821 O O . ALA A 1 100 ? -18.027 -3.623 11.239 1.00 90.44 100 ALA A O 1
ATOM 822 N N . SER A 1 101 ? -19.525 -3.790 12.899 1.00 90.50 101 SER A N 1
ATOM 823 C CA . SER A 1 101 ? -20.342 -2.678 12.417 1.00 90.50 101 SER A CA 1
ATOM 824 C C . SER A 1 101 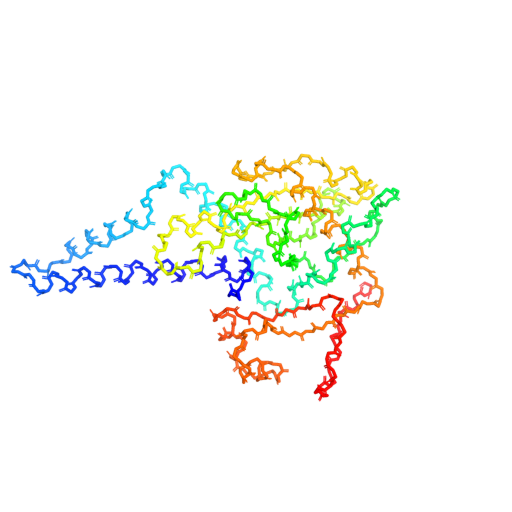? -19.623 -1.342 12.609 1.00 90.50 101 SER A C 1
ATOM 826 O O . SER A 1 101 ? -18.989 -1.117 13.634 1.00 90.50 101 SER A O 1
ATOM 828 N N . LEU A 1 102 ? -19.771 -0.446 11.628 1.00 90.19 102 LEU A N 1
ATOM 829 C CA . LEU A 1 102 ? -19.386 0.968 11.743 1.00 90.19 102 LEU A CA 1
ATOM 830 C C . LEU A 1 102 ? -20.585 1.866 12.095 1.00 90.19 102 LEU A C 1
ATOM 832 O O . LEU A 1 102 ? -20.456 3.087 12.159 1.00 90.19 102 LEU A O 1
ATOM 836 N N . ALA A 1 103 ? -21.774 1.284 12.275 1.00 90.50 103 ALA A N 1
ATOM 837 C CA . ALA A 1 103 ? -22.981 2.043 12.570 1.00 90.50 103 ALA A CA 1
ATOM 838 C C . ALA A 1 103 ? -22.867 2.728 13.938 1.00 90.50 103 ALA A C 1
ATOM 840 O O . ALA A 1 103 ? -22.557 2.083 14.937 1.00 90.50 103 ALA A O 1
ATOM 841 N N . GLY A 1 104 ? -23.131 4.035 13.969 1.00 89.25 104 GLY A N 1
ATOM 842 C CA . GLY A 1 104 ? -23.024 4.849 15.181 1.00 89.25 104 GLY A CA 1
ATOM 843 C C . GLY A 1 104 ? -21.590 5.180 15.607 1.00 89.25 104 GLY A C 1
ATOM 844 O O . GLY A 1 104 ? -21.422 5.853 16.618 1.00 89.25 104 GLY A O 1
ATOM 845 N N . LEU A 1 105 ? -20.573 4.742 14.856 1.00 92.00 105 LEU A N 1
ATOM 846 C CA . LEU A 1 105 ? -19.182 5.106 15.109 1.00 92.00 105 LEU A CA 1
ATOM 847 C C . LEU A 1 105 ? -18.805 6.374 14.340 1.00 92.00 105 LEU A C 1
ATOM 849 O O . LEU A 1 105 ? -19.246 6.600 13.212 1.00 92.00 105 LEU A O 1
ATOM 853 N N . THR A 1 106 ? -17.948 7.173 14.956 1.00 91.62 106 THR A N 1
ATOM 854 C CA . THR A 1 106 ? -17.374 8.417 14.433 1.00 91.62 106 THR A CA 1
ATOM 855 C C . THR A 1 106 ? -15.964 8.515 14.978 1.00 91.62 106 THR A C 1
ATOM 857 O O . THR A 1 106 ? -15.783 8.201 16.156 1.00 91.62 106 THR A O 1
ATOM 860 N N . PHE A 1 107 ? -15.017 9.027 14.202 1.00 91.44 107 PHE A N 1
ATOM 861 C CA . PHE A 1 107 ? -13.771 9.469 14.812 1.00 91.44 107 PHE A CA 1
ATOM 862 C C . PHE A 1 107 ? -14.027 10.750 15.608 1.00 91.44 107 PHE A C 1
ATOM 864 O O . PHE A 1 107 ? -14.525 11.727 15.059 1.00 91.44 107 PHE A O 1
ATOM 871 N N . GLN A 1 108 ? -13.748 10.735 16.901 1.00 87.62 108 GLN A N 1
ATOM 872 C CA . GLN A 1 108 ? -13.844 11.887 17.788 1.00 87.62 108 GLN A CA 1
ATOM 873 C C . GLN A 1 108 ? -12.470 12.539 17.939 1.00 87.62 108 GLN A C 1
ATOM 875 O O . GLN A 1 108 ? -12.284 13.683 17.541 1.00 87.62 108 GLN A O 1
ATOM 880 N N . ASN A 1 109 ? -11.510 11.784 18.473 1.00 87.56 109 ASN A N 1
ATOM 881 C CA . ASN A 1 109 ? -10.174 12.263 18.842 1.00 87.56 109 ASN A CA 1
ATOM 882 C C . ASN A 1 109 ? -9.083 11.243 18.480 1.00 87.56 109 ASN A C 1
ATOM 884 O O . ASN A 1 109 ? -7.983 11.292 19.028 1.00 87.56 109 ASN A O 1
ATOM 888 N N . GLU A 1 110 ? -9.399 10.274 17.623 1.00 90.88 110 GLU A N 1
ATOM 889 C CA . GLU A 1 110 ? -8.469 9.250 17.180 1.00 90.88 110 GLU A CA 1
ATOM 890 C C . GLU A 1 110 ? -7.280 9.906 16.479 1.00 90.88 110 GLU A C 1
ATOM 892 O O . GLU A 1 110 ? -7.408 10.895 15.749 1.00 90.88 110 GLU A O 1
ATOM 897 N N . ARG A 1 111 ? -6.106 9.346 16.752 1.00 89.25 111 ARG A N 1
ATOM 898 C CA . ARG A 1 111 ? -4.819 9.777 16.222 1.00 89.25 111 ARG A CA 1
ATOM 899 C C . ARG A 1 111 ? -4.050 8.553 15.792 1.00 89.25 111 ARG A C 1
ATOM 901 O O . ARG A 1 111 ? -4.151 7.499 16.429 1.00 89.25 111 ARG A O 1
ATOM 908 N N . LEU A 1 112 ? -3.289 8.698 14.722 1.00 90.19 112 LEU A N 1
ATOM 909 C CA . LEU A 1 112 ? -2.337 7.669 14.347 1.00 90.19 112 LEU A CA 1
ATOM 910 C C . LEU A 1 112 ? -1.132 7.693 15.300 1.00 90.19 112 LEU A C 1
ATOM 912 O O . LEU A 1 112 ? -0.784 8.743 15.841 1.00 90.19 112 LEU A O 1
ATOM 916 N N . PRO A 1 113 ? -0.451 6.550 15.494 1.00 88.56 113 PRO A N 1
ATOM 917 C CA . PRO A 1 113 ? 0.811 6.525 16.232 1.00 88.56 113 PRO A CA 1
ATOM 918 C C . PRO A 1 113 ? 1.926 7.317 15.522 1.00 88.56 113 PRO A C 1
ATOM 920 O O . PRO A 1 113 ? 2.888 7.726 16.167 1.00 88.56 113 PRO A O 1
ATOM 923 N N . TYR A 1 114 ? 1.786 7.539 14.210 1.00 90.19 114 TYR A N 1
ATOM 924 C CA . TYR A 1 114 ? 2.696 8.303 13.360 1.00 90.19 114 TYR A CA 1
ATOM 925 C C . TYR A 1 114 ? 1.892 9.082 12.321 1.00 90.19 114 TYR A C 1
ATOM 927 O O . TYR A 1 114 ? 0.816 8.641 11.933 1.00 90.19 114 TYR A O 1
ATOM 935 N N . GLU A 1 115 ? 2.438 10.194 11.829 1.00 89.75 115 GLU A N 1
ATOM 936 C CA . GLU A 1 115 ? 1.773 11.051 10.837 1.00 89.75 115 GLU A CA 1
ATOM 937 C C . GLU A 1 115 ? 1.378 10.288 9.562 1.00 89.75 115 GLU A C 1
ATOM 939 O O . GLU A 1 115 ? 0.275 10.464 9.052 1.00 89.75 115 GLU A O 1
ATOM 944 N N . THR A 1 116 ? 2.247 9.388 9.091 1.00 93.50 116 THR A N 1
ATOM 945 C CA . THR A 1 116 ? 1.960 8.467 7.986 1.00 93.50 116 THR A CA 1
ATOM 946 C C . THR A 1 116 ? 2.202 7.038 8.430 1.00 93.50 116 THR A C 1
ATOM 948 O O . THR A 1 116 ? 3.242 6.721 9.011 1.00 93.50 116 THR A O 1
ATOM 951 N N . ILE A 1 117 ? 1.272 6.149 8.106 1.00 95.00 117 ILE A N 1
ATOM 952 C CA . ILE A 1 117 ? 1.446 4.708 8.269 1.00 95.00 117 ILE A CA 1
ATOM 953 C C . ILE A 1 117 ? 1.066 3.980 6.985 1.00 95.00 117 ILE A C 1
ATOM 955 O O . ILE A 1 117 ? 0.291 4.481 6.168 1.00 95.00 117 ILE A O 1
ATOM 959 N N . PHE A 1 118 ? 1.564 2.757 6.844 1.00 94.94 118 PHE A N 1
ATOM 960 C CA . PHE A 1 118 ? 1.035 1.810 5.874 1.00 94.94 118 PHE A CA 1
ATOM 961 C C . PHE A 1 118 ? 0.349 0.653 6.586 1.00 94.94 118 PHE A C 1
ATOM 963 O O . PHE A 1 118 ? 0.921 0.044 7.490 1.00 94.94 118 PHE A O 1
ATOM 970 N N . ILE A 1 119 ? -0.860 0.318 6.151 1.00 95.50 119 ILE A N 1
ATOM 971 C CA . ILE A 1 119 ? -1.628 -0.817 6.655 1.00 95.50 119 ILE A CA 1
ATOM 972 C C . ILE A 1 119 ? -1.638 -1.902 5.579 1.00 95.50 119 ILE A C 1
ATOM 974 O O . ILE A 1 119 ? -2.282 -1.735 4.553 1.00 95.50 119 ILE A O 1
ATOM 978 N N . SER A 1 120 ? -0.965 -3.023 5.825 1.00 93.25 120 SER A N 1
ATOM 979 C CA . SER A 1 120 ? -1.036 -4.250 5.028 1.00 93.25 120 SER A CA 1
ATOM 980 C C . SER A 1 120 ? -2.261 -5.073 5.428 1.00 93.25 120 SER A C 1
ATOM 982 O O . SER A 1 120 ? -2.428 -5.449 6.593 1.00 93.25 120 SER A O 1
ATOM 984 N N . PHE A 1 121 ? -3.111 -5.394 4.456 1.00 92.06 121 PHE A N 1
ATOM 985 C CA . PHE A 1 121 ? -4.277 -6.265 4.630 1.00 92.06 121 PHE A CA 1
ATOM 986 C C . PHE A 1 121 ? -3.942 -7.750 4.411 1.00 92.06 121 PHE A C 1
ATOM 988 O O . PHE A 1 121 ? -4.691 -8.639 4.841 1.00 92.06 121 PHE A O 1
ATOM 995 N N . GLY A 1 122 ? -2.816 -8.026 3.749 1.00 84.62 122 GLY A N 1
ATOM 996 C CA . GLY A 1 122 ? -2.516 -9.331 3.171 1.00 84.62 122 GLY A CA 1
ATOM 997 C C . GLY A 1 122 ? -3.451 -9.676 2.005 1.00 84.62 122 GLY A C 1
ATOM 998 O O . GLY A 1 122 ? -4.253 -8.863 1.552 1.00 84.62 122 GLY A O 1
ATOM 999 N N . GLU A 1 123 ? -3.362 -10.909 1.514 1.00 84.31 123 GLU A N 1
ATOM 1000 C CA . GLU A 1 123 ? -4.214 -11.384 0.421 1.00 84.31 123 GLU A CA 1
ATOM 1001 C C . GLU A 1 123 ? -5.610 -11.758 0.942 1.00 84.31 123 GLU A C 1
ATOM 1003 O O . GLU A 1 123 ? -5.762 -12.682 1.746 1.00 84.31 123 GLU A O 1
ATOM 1008 N N . GLN A 1 124 ? -6.642 -11.034 0.496 1.00 86.19 124 GLN A N 1
ATOM 1009 C CA . GLN A 1 124 ? -8.018 -11.213 0.966 1.00 86.19 124 GLN A CA 1
ATOM 1010 C C . GLN A 1 124 ? -9.010 -11.188 -0.198 1.00 86.19 124 GLN A C 1
ATOM 1012 O O . GLN A 1 124 ? -9.040 -10.252 -0.992 1.00 86.19 124 GLN A O 1
ATOM 1017 N N . LYS A 1 125 ? -9.894 -12.189 -0.257 1.00 85.75 125 LYS A N 1
ATOM 1018 C CA . LYS A 1 125 ? -10.876 -12.338 -1.350 1.00 85.75 125 LYS A CA 1
ATOM 1019 C C . LYS A 1 125 ? -11.877 -11.185 -1.450 1.00 85.75 125 LYS A C 1
ATOM 1021 O O . LYS A 1 125 ? -12.363 -10.882 -2.526 1.00 85.75 125 LYS A O 1
ATOM 1026 N N . ASN A 1 126 ? -12.225 -10.568 -0.325 1.00 87.12 126 ASN A N 1
ATOM 1027 C CA . ASN A 1 126 ? -13.156 -9.437 -0.275 1.00 87.12 126 ASN A CA 1
ATOM 1028 C C . ASN A 1 126 ? -12.494 -8.095 -0.633 1.00 87.12 126 ASN A C 1
ATOM 1030 O O . ASN A 1 126 ? -13.157 -7.066 -0.573 1.00 87.12 126 ASN A O 1
ATOM 1034 N N . LEU A 1 127 ? -11.196 -8.106 -0.943 1.00 90.81 127 LEU A N 1
ATOM 1035 C CA . LEU A 1 127 ? -10.433 -6.957 -1.425 1.00 90.81 127 LEU A CA 1
ATOM 1036 C C . LEU A 1 127 ? -10.031 -7.119 -2.897 1.00 90.81 127 LEU A C 1
ATOM 1038 O O . LEU A 1 127 ? -9.276 -6.302 -3.417 1.00 90.81 127 LEU A O 1
ATOM 1042 N N . THR A 1 128 ? -10.512 -8.172 -3.564 1.00 90.00 128 THR A N 1
ATOM 1043 C CA . THR A 1 128 ? -10.272 -8.416 -4.985 1.00 90.00 128 THR A CA 1
ATOM 1044 C C . THR A 1 128 ? -11.002 -7.373 -5.824 1.00 90.00 128 THR A C 1
ATOM 1046 O O . THR A 1 128 ? -12.216 -7.240 -5.741 1.00 90.00 128 THR A O 1
ATOM 1049 N N . VAL A 1 129 ? -10.237 -6.651 -6.634 1.00 87.56 129 VAL A N 1
ATOM 1050 C CA . VAL A 1 129 ? -10.700 -5.615 -7.561 1.00 87.56 129 VAL A CA 1
ATOM 1051 C C . VAL A 1 129 ? -11.019 -6.230 -8.921 1.00 87.56 129 VAL A C 1
ATOM 1053 O O . VAL A 1 129 ? -12.054 -5.932 -9.511 1.00 87.56 129 VAL A O 1
ATOM 1056 N N . ASP A 1 130 ? -10.145 -7.122 -9.392 1.00 85.31 130 ASP A N 1
ATOM 1057 C CA . ASP A 1 130 ? -10.333 -7.889 -10.619 1.00 85.31 130 ASP A CA 1
ATOM 1058 C C . ASP A 1 130 ? -9.869 -9.330 -10.393 1.00 85.31 130 ASP A C 1
ATOM 1060 O O . ASP A 1 130 ? -8.683 -9.611 -10.236 1.00 85.31 130 ASP A O 1
ATOM 1064 N N . SER A 1 131 ? -10.819 -10.266 -10.371 1.00 81.06 131 SER A N 1
ATOM 1065 C CA . SER A 1 131 ? -10.518 -11.687 -10.171 1.00 81.06 131 SER A CA 1
ATOM 1066 C C . SER A 1 131 ? -9.858 -12.368 -11.374 1.00 81.06 131 SER A C 1
ATOM 1068 O O . SER A 1 131 ? -9.197 -13.387 -11.186 1.00 81.06 131 SER A O 1
ATOM 1070 N N . ALA A 1 132 ? -10.049 -11.846 -12.591 1.00 81.69 132 ALA A N 1
ATOM 1071 C CA . ALA A 1 132 ? -9.469 -12.415 -13.805 1.00 81.69 132 ALA A CA 1
ATOM 1072 C C . ALA A 1 132 ? -7.984 -12.058 -13.914 1.00 81.69 132 ALA A C 1
ATOM 1074 O O . ALA A 1 132 ? -7.160 -12.913 -14.236 1.00 81.69 132 ALA A O 1
ATOM 1075 N N . GLU A 1 133 ? -7.650 -10.814 -13.577 1.00 76.31 133 GLU A N 1
ATOM 1076 C CA . GLU A 1 133 ? -6.270 -10.328 -13.537 1.00 76.31 133 GLU A CA 1
ATOM 1077 C C . GLU A 1 133 ? -5.583 -10.599 -12.188 1.00 76.31 133 GLU A C 1
ATOM 1079 O O . GLU A 1 133 ? -4.365 -10.496 -12.079 1.00 76.31 133 GLU A O 1
ATOM 1084 N N . GLY A 1 134 ? -6.344 -10.992 -11.161 1.00 78.88 134 GLY A N 1
ATOM 1085 C CA . GLY A 1 134 ? -5.829 -11.250 -9.816 1.00 78.88 134 GLY A CA 1
ATOM 1086 C C . GLY A 1 134 ? -5.492 -9.979 -9.033 1.00 78.88 134 GLY A C 1
ATOM 1087 O O . GLY A 1 134 ? -4.759 -10.053 -8.053 1.00 78.88 134 GLY A O 1
ATOM 1088 N N . ILE A 1 135 ? -6.017 -8.822 -9.438 1.00 83.75 135 ILE A N 1
ATOM 1089 C CA . ILE A 1 135 ? -5.754 -7.526 -8.804 1.00 83.75 135 ILE A CA 1
ATOM 1090 C C . ILE A 1 135 ? -6.560 -7.427 -7.507 1.00 83.75 135 ILE A C 1
ATOM 1092 O O . ILE A 1 135 ? -7.771 -7.673 -7.489 1.00 83.75 135 ILE A O 1
ATOM 1096 N N . PHE A 1 136 ? -5.913 -7.026 -6.415 1.00 88.38 136 PHE A N 1
ATOM 1097 C CA . PHE A 1 136 ? -6.563 -6.809 -5.120 1.00 88.38 136 PHE A CA 1
ATOM 1098 C C . PHE A 1 136 ? -5.917 -5.655 -4.352 1.00 88.38 136 PHE A C 1
ATOM 1100 O O . PHE A 1 136 ? -4.735 -5.373 -4.543 1.00 88.38 136 PHE A O 1
ATOM 1107 N N . PHE A 1 137 ? -6.666 -5.016 -3.449 1.00 90.75 137 PHE A N 1
ATOM 1108 C CA . PHE A 1 137 ? -6.090 -4.055 -2.507 1.00 90.75 137 PHE A CA 1
ATOM 1109 C C . PHE A 1 137 ? -5.221 -4.783 -1.484 1.00 90.75 137 PHE A C 1
ATOM 1111 O O . PHE A 1 137 ? -5.726 -5.539 -0.654 1.00 90.75 137 PHE A O 1
ATOM 1118 N N . GLU A 1 138 ? -3.915 -4.545 -1.529 1.00 89.94 138 GLU A N 1
ATOM 1119 C CA . GLU A 1 138 ? -2.966 -5.154 -0.592 1.00 89.94 138 GLU A CA 1
ATOM 1120 C C . GLU A 1 138 ? -2.850 -4.390 0.718 1.00 89.94 138 GLU A C 1
ATOM 1122 O O . GLU A 1 138 ? -2.470 -4.954 1.745 1.00 89.94 138 GLU A O 1
ATOM 1127 N N . GLY A 1 139 ? -3.163 -3.100 0.677 1.00 93.50 139 GLY A N 1
ATOM 1128 C CA . GLY A 1 139 ? -2.965 -2.216 1.799 1.00 93.50 139 GLY A CA 1
ATOM 1129 C C . GLY A 1 139 ? -3.377 -0.787 1.506 1.00 93.50 139 GLY A C 1
ATOM 1130 O O . GLY A 1 139 ? -3.990 -0.486 0.478 1.00 93.50 139 GLY A O 1
ATOM 1131 N N . ALA A 1 140 ? -3.046 0.090 2.443 1.00 95.06 140 ALA A N 1
ATOM 1132 C CA . ALA A 1 140 ? -3.353 1.503 2.356 1.00 95.06 140 ALA A CA 1
ATOM 1133 C C . ALA A 1 140 ? -2.278 2.359 3.013 1.00 95.06 140 ALA A C 1
ATOM 1135 O O . ALA A 1 140 ? -1.828 2.042 4.116 1.00 95.06 140 ALA A O 1
ATOM 1136 N N . TYR A 1 141 ? -1.947 3.479 2.380 1.00 95.12 141 TYR A N 1
ATOM 1137 C CA . TYR A 1 141 ? -1.348 4.603 3.086 1.00 95.12 141 TYR A CA 1
ATOM 1138 C C . TYR A 1 141 ? -2.435 5.347 3.841 1.00 95.12 141 TYR A C 1
ATOM 1140 O O . TYR A 1 141 ? -3.514 5.590 3.298 1.00 95.12 141 TYR A O 1
ATOM 1148 N N . VAL A 1 142 ? -2.141 5.698 5.086 1.00 95.81 142 VAL A N 1
ATOM 1149 C CA . VAL A 1 142 ? -2.988 6.572 5.891 1.00 95.81 142 VAL A CA 1
ATOM 1150 C C . VAL A 1 142 ? -2.113 7.696 6.400 1.00 95.81 142 VAL A C 1
ATOM 1152 O O . VAL A 1 142 ? -1.134 7.441 7.101 1.00 95.81 142 VAL A O 1
ATOM 1155 N N . HIS A 1 143 ? -2.468 8.915 6.028 1.00 94.25 143 HIS A N 1
ATOM 1156 C CA . HIS A 1 143 ? -1.775 10.126 6.420 1.00 94.25 143 HIS A CA 1
ATOM 1157 C C . HIS A 1 143 ? -2.744 11.033 7.182 1.00 94.25 143 HIS A C 1
ATOM 1159 O O . HIS A 1 143 ? -3.857 11.304 6.726 1.00 94.25 143 HIS A O 1
ATOM 1165 N N . GLU A 1 144 ? -2.356 11.449 8.382 1.00 92.12 144 GLU A N 1
ATOM 1166 C CA . GLU A 1 144 ? -3.140 12.376 9.191 1.00 92.12 144 GLU A CA 1
ATOM 1167 C C . GLU A 1 144 ? -2.816 13.813 8.771 1.00 92.12 144 GLU A C 1
ATOM 1169 O O . GLU A 1 144 ? -1.710 14.297 8.996 1.00 92.12 144 GLU A O 1
ATOM 1174 N N . VAL A 1 145 ? -3.787 14.508 8.175 1.00 90.75 145 VAL A N 1
ATOM 1175 C CA . VAL A 1 145 ? -3.628 15.889 7.698 1.00 90.75 145 VAL A CA 1
ATOM 1176 C C . VAL A 1 145 ? -4.554 16.843 8.440 1.00 90.75 145 VAL A C 1
ATOM 1178 O O . VAL A 1 145 ? -5.671 16.489 8.815 1.00 90.75 145 VAL A O 1
ATOM 1181 N N . SER A 1 146 ? -4.101 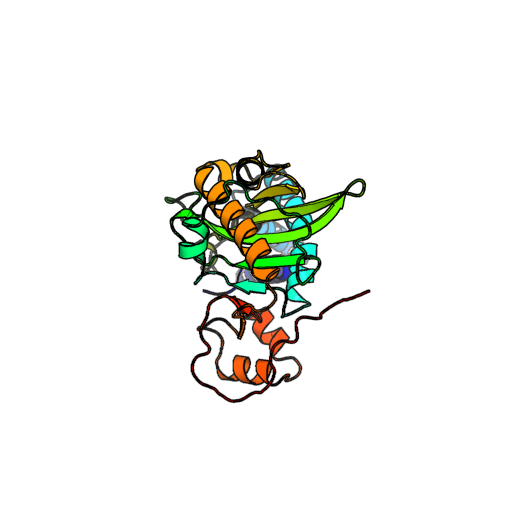18.083 8.631 1.00 87.75 146 SER A N 1
ATOM 1182 C CA . SER A 1 146 ? -4.934 19.179 9.134 1.00 87.75 146 SER A CA 1
ATOM 1183 C C . SER A 1 146 ? -5.376 20.059 7.967 1.00 87.75 146 SER A C 1
ATOM 1185 O O . SER A 1 146 ? -4.585 20.825 7.414 1.00 87.75 146 SER A O 1
ATOM 1187 N N . GLU A 1 14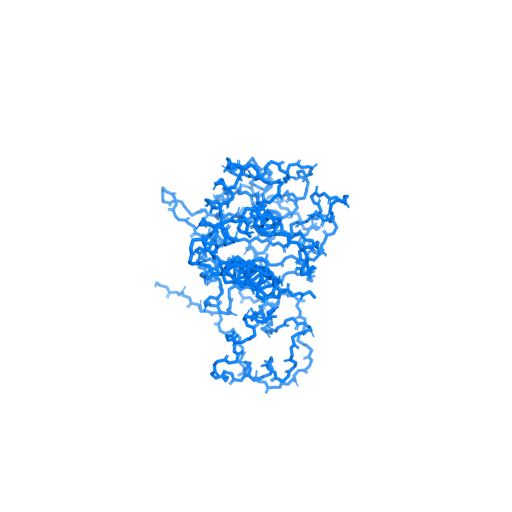7 ? -6.646 19.951 7.584 1.00 84.44 147 GLU A N 1
ATOM 1188 C CA . GLU A 1 147 ? -7.256 20.721 6.501 1.00 84.44 147 GLU A CA 1
ATOM 1189 C C . GLU A 1 147 ? -8.264 21.706 7.084 1.00 84.44 147 GLU A C 1
ATOM 1191 O O . GLU A 1 147 ? -9.221 21.327 7.751 1.00 84.44 147 GLU A O 1
ATOM 1196 N N . HIS A 1 148 ? -8.050 23.005 6.856 1.00 82.75 148 HIS A N 1
ATOM 1197 C CA . HIS A 1 148 ? -8.936 24.068 7.353 1.00 82.75 148 HIS A CA 1
ATOM 1198 C C . HIS A 1 148 ? -9.190 24.041 8.878 1.00 82.75 148 HIS A C 1
ATOM 1200 O O . HIS A 1 148 ? -10.205 24.550 9.348 1.00 82.75 148 HIS A O 1
ATOM 1206 N N . GLY A 1 149 ? -8.247 23.499 9.657 1.00 79.06 149 GLY A N 1
ATOM 1207 C CA . GLY A 1 149 ? -8.366 23.357 11.112 1.00 79.06 149 GLY A CA 1
ATOM 1208 C C . GLY A 1 149 ? -9.098 22.090 11.566 1.00 79.06 149 GLY A C 1
ATOM 1209 O O . GLY A 1 149 ? -9.257 21.894 12.770 1.00 79.06 149 GLY A O 1
ATOM 1210 N N . GLU A 1 150 ? -9.508 21.227 10.636 1.00 83.31 150 GLU A N 1
ATOM 1211 C CA . GLU A 1 150 ? -10.072 19.909 10.912 1.00 83.31 150 GLU A CA 1
ATOM 1212 C C . GLU A 1 150 ? -9.049 18.820 10.586 1.00 83.31 150 GLU A C 1
ATOM 1214 O O . GLU A 1 150 ? -8.353 18.879 9.573 1.00 83.31 150 GLU A O 1
ATOM 1219 N N . VAL A 1 151 ? -8.957 17.808 11.449 1.00 87.75 151 VAL A N 1
ATOM 1220 C CA . VAL A 1 151 ? -8.129 16.638 11.151 1.00 87.75 151 VAL A CA 1
ATOM 1221 C C . VAL A 1 151 ? -8.894 15.704 10.221 1.00 87.75 151 VAL A C 1
ATOM 1223 O O . VAL A 1 151 ? -10.079 15.418 10.422 1.00 87.75 151 VAL A O 1
ATOM 1226 N N . VAL A 1 152 ? -8.200 15.231 9.196 1.00 92.06 152 VAL A N 1
ATOM 1227 C CA . VAL A 1 152 ? -8.710 14.327 8.175 1.00 92.06 152 VAL A CA 1
ATOM 1228 C C . VAL A 1 152 ? -7.704 13.197 8.004 1.00 92.06 152 VAL A C 1
ATOM 1230 O O . VAL A 1 152 ? -6.498 13.427 7.950 1.00 92.06 152 VAL A O 1
ATOM 1233 N N . PHE A 1 153 ? -8.201 11.968 7.904 1.00 94.31 153 PHE A N 1
ATOM 1234 C CA . PHE A 1 153 ? -7.379 10.846 7.472 1.00 94.31 153 PHE A CA 1
ATOM 1235 C C . PHE A 1 153 ? -7.426 10.769 5.952 1.00 94.31 153 PHE A C 1
ATOM 1237 O O . PHE A 1 153 ? -8.463 10.433 5.371 1.00 94.31 153 PHE A O 1
ATOM 1244 N N . ASP A 1 154 ? -6.311 11.111 5.323 1.00 94.44 154 ASP A N 1
ATOM 1245 C CA . ASP A 1 154 ? -6.078 10.906 3.904 1.00 94.44 154 ASP A CA 1
ATOM 1246 C C . ASP A 1 154 ? -5.680 9.436 3.686 1.00 94.44 154 ASP A C 1
ATOM 1248 O O . ASP A 1 154 ? -4.685 8.955 4.230 1.00 94.44 154 ASP A O 1
ATOM 1252 N N . VAL A 1 155 ? -6.518 8.691 2.964 1.00 95.19 155 VAL A N 1
ATOM 1253 C CA . VAL A 1 155 ? -6.403 7.244 2.780 1.00 95.19 155 VAL A CA 1
ATOM 1254 C C . VAL A 1 155 ? -6.222 6.927 1.306 1.00 95.19 155 VAL A C 1
ATOM 1256 O O . VAL A 1 155 ? -7.125 7.136 0.494 1.00 95.19 155 VAL A O 1
ATOM 1259 N N . ILE A 1 156 ? -5.093 6.314 0.969 1.00 94.62 156 ILE A N 1
ATOM 1260 C CA . ILE A 1 156 ? -4.809 5.833 -0.381 1.00 94.62 156 ILE A CA 1
ATOM 1261 C C . ILE A 1 156 ? -4.719 4.314 -0.334 1.00 94.62 156 ILE A C 1
ATOM 1263 O O . ILE A 1 156 ? -3.709 3.755 0.094 1.00 94.62 156 ILE A O 1
ATOM 1267 N N . LEU A 1 157 ? -5.787 3.640 -0.763 1.00 93.44 157 LEU A N 1
ATOM 1268 C CA . LEU A 1 157 ? -5.767 2.195 -0.970 1.00 93.44 157 LEU A CA 1
ATOM 1269 C C . LEU A 1 157 ? -4.916 1.899 -2.201 1.00 93.44 157 LEU A C 1
ATOM 1271 O O . LEU A 1 157 ? -5.114 2.522 -3.243 1.00 93.44 157 LEU A O 1
ATOM 1275 N N . VAL A 1 158 ? -4.016 0.931 -2.100 1.00 91.94 158 VAL A N 1
ATOM 1276 C CA . VAL A 1 158 ? -3.113 0.550 -3.189 1.00 91.94 158 VAL A CA 1
ATOM 1277 C C . VAL A 1 158 ? -3.282 -0.920 -3.526 1.00 91.94 158 VAL A C 1
ATOM 1279 O O . VAL A 1 158 ? -3.533 -1.757 -2.650 1.00 91.94 158 VAL A O 1
ATOM 1282 N N . CYS A 1 159 ? -3.214 -1.229 -4.816 1.00 87.69 159 CYS A N 1
ATOM 1283 C CA . CYS A 1 159 ? -3.350 -2.596 -5.291 1.00 87.69 159 CYS A CA 1
ATOM 1284 C C . CYS A 1 159 ? -1.999 -3.298 -5.354 1.00 87.69 159 CYS A C 1
ATOM 1286 O O . CYS A 1 159 ? -0.995 -2.690 -5.711 1.00 87.69 159 CYS A O 1
ATOM 1288 N N . ASN A 1 160 ? -2.021 -4.606 -5.109 1.00 78.31 160 ASN A N 1
ATOM 1289 C CA . ASN A 1 160 ? -0.971 -5.493 -5.573 1.00 78.31 160 ASN A CA 1
ATOM 1290 C C . ASN A 1 160 ? -1.410 -6.161 -6.879 1.00 78.31 160 ASN A C 1
ATOM 1292 O O . ASN A 1 160 ? -2.558 -6.596 -7.009 1.00 78.31 160 ASN A O 1
ATOM 1296 N N . ASP A 1 161 ? -0.475 -6.284 -7.815 1.00 68.12 161 ASP A N 1
ATOM 1297 C CA . ASP A 1 161 ? -0.598 -7.174 -8.963 1.00 68.12 161 ASP A CA 1
ATOM 1298 C C . ASP A 1 161 ? 0.233 -8.434 -8.664 1.00 68.12 161 ASP A C 1
ATOM 1300 O O . ASP A 1 161 ? 1.428 -8.317 -8.427 1.00 68.12 161 ASP A O 1
ATOM 1304 N N . PRO A 1 162 ? -0.340 -9.642 -8.569 1.00 58.03 162 PRO A N 1
ATOM 1305 C CA . PRO A 1 162 ? 0.432 -10.850 -8.286 1.00 58.03 162 PRO A CA 1
ATOM 1306 C C . PRO A 1 162 ? 1.326 -11.299 -9.454 1.00 58.03 162 PRO A C 1
ATOM 1308 O O . PRO A 1 162 ? 2.275 -12.044 -9.201 1.00 58.03 162 PRO A O 1
ATOM 1311 N N . LYS A 1 163 ? 1.076 -10.849 -10.697 1.00 56.47 163 LYS A N 1
ATOM 1312 C CA . LYS A 1 163 ? 1.949 -11.136 -11.858 1.00 56.47 163 LYS A CA 1
ATOM 1313 C C . LYS A 1 163 ? 3.306 -10.418 -11.768 1.00 56.47 163 LYS A C 1
ATOM 1315 O O . LYS A 1 163 ? 4.306 -10.907 -12.281 1.00 56.47 163 LYS A O 1
ATOM 1320 N N . PHE A 1 164 ? 3.361 -9.378 -10.940 1.00 51.50 164 PHE A N 1
ATOM 1321 C CA . PHE A 1 164 ? 4.539 -8.603 -10.534 1.00 51.50 164 PHE A CA 1
ATOM 1322 C C . PHE A 1 164 ? 5.720 -9.426 -9.986 1.00 51.50 164 PHE A C 1
ATOM 1324 O O . PHE A 1 164 ? 6.833 -8.916 -9.857 1.00 51.50 164 PHE A O 1
ATOM 1331 N N . VAL A 1 165 ? 5.495 -10.676 -9.562 1.00 50.28 165 VAL A N 1
ATOM 1332 C CA . VAL A 1 165 ? 6.540 -11.519 -8.952 1.00 50.28 165 VAL A CA 1
ATOM 1333 C C . VAL A 1 165 ? 7.481 -12.124 -10.003 1.00 50.28 165 VAL A C 1
ATOM 1335 O O . VAL A 1 165 ? 8.588 -12.537 -9.646 1.00 50.28 165 VAL A O 1
ATOM 1338 N N . ASP A 1 166 ? 7.086 -12.132 -11.276 1.00 51.03 166 ASP A N 1
ATOM 1339 C CA . ASP A 1 166 ? 7.885 -12.708 -12.351 1.00 51.03 166 ASP A CA 1
ATOM 1340 C C . ASP A 1 166 ? 8.835 -11.656 -12.955 1.00 51.03 166 ASP A C 1
ATOM 1342 O O . ASP A 1 166 ? 8.436 -10.565 -13.357 1.00 51.03 166 ASP A O 1
ATOM 1346 N N . GLU A 1 167 ? 10.129 -11.991 -13.036 1.00 50.62 167 GLU A N 1
ATOM 1347 C CA . GLU A 1 167 ? 11.210 -11.117 -13.540 1.00 50.62 167 GLU A CA 1
ATOM 1348 C C . GLU A 1 167 ? 11.017 -10.679 -15.017 1.00 50.62 167 GLU A C 1
ATOM 1350 O O . GLU A 1 167 ? 11.725 -9.791 -15.506 1.00 50.62 167 GLU A O 1
ATOM 1355 N N . ASP A 1 168 ? 10.026 -11.255 -15.703 1.00 54.59 168 ASP A N 1
ATOM 1356 C CA . ASP A 1 168 ? 9.740 -11.097 -17.129 1.00 54.59 168 ASP A CA 1
ATOM 1357 C C . ASP A 1 168 ? 8.789 -9.927 -17.477 1.00 54.59 168 ASP A C 1
ATOM 1359 O O . ASP A 1 168 ? 8.674 -9.578 -18.655 1.00 54.59 168 ASP A O 1
ATOM 1363 N N . GLU A 1 169 ? 8.130 -9.279 -16.506 1.00 66.56 169 GLU A N 1
ATOM 1364 C CA . GLU A 1 169 ? 7.254 -8.122 -16.784 1.00 66.56 169 GLU A CA 1
ATOM 1365 C C . GLU A 1 169 ? 8.051 -6.871 -17.169 1.00 66.56 169 GLU A C 1
ATOM 1367 O O . GLU A 1 169 ? 9.086 -6.590 -16.574 1.00 66.56 169 GLU A O 1
ATOM 1372 N N . ASN A 1 170 ? 7.591 -6.095 -18.156 1.00 78.38 170 ASN A N 1
ATOM 1373 C CA . ASN A 1 170 ? 8.255 -4.851 -18.570 1.00 78.38 170 ASN A CA 1
ATOM 1374 C C . ASN A 1 170 ? 8.031 -3.711 -17.546 1.00 78.38 170 ASN A C 1
ATOM 1376 O O . ASN A 1 170 ? 7.113 -3.766 -16.728 1.00 78.38 170 ASN A O 1
ATOM 1380 N N . ALA A 1 171 ? 8.852 -2.654 -17.576 1.00 80.94 171 ALA A N 1
ATOM 1381 C CA . ALA A 1 171 ? 8.713 -1.514 -16.662 1.00 80.94 171 ALA A CA 1
ATOM 1382 C C . ALA A 1 171 ? 7.349 -0.805 -16.714 1.00 80.94 171 ALA A C 1
ATOM 1384 O O . ALA A 1 171 ? 6.933 -0.219 -15.717 1.00 80.94 171 ALA A O 1
ATOM 1385 N N . GLY A 1 172 ? 6.654 -0.831 -17.852 1.00 83.81 172 GLY A N 1
ATOM 1386 C CA . GLY A 1 172 ? 5.296 -0.310 -17.974 1.00 83.81 172 GLY A CA 1
ATOM 1387 C C . GLY A 1 172 ? 4.301 -1.089 -17.116 1.00 83.81 172 GLY A C 1
ATOM 1388 O O . GLY A 1 172 ? 3.499 -0.483 -16.407 1.00 83.81 172 GLY A O 1
ATOM 1389 N N . ASP A 1 173 ? 4.379 -2.416 -17.125 1.00 81.38 173 ASP A N 1
ATOM 1390 C CA . ASP A 1 173 ? 3.536 -3.277 -16.292 1.00 81.38 173 ASP A CA 1
ATOM 1391 C C . ASP A 1 173 ? 3.903 -3.140 -14.806 1.00 81.38 173 ASP A C 1
ATOM 1393 O O . ASP A 1 173 ? 3.015 -2.962 -13.968 1.00 81.38 173 ASP A O 1
ATOM 1397 N N . LEU A 1 174 ? 5.202 -3.033 -14.495 1.00 80.62 174 LEU A N 1
ATOM 1398 C CA . LEU A 1 174 ? 5.691 -2.693 -13.153 1.00 80.62 174 LEU A CA 1
ATOM 1399 C C . LEU A 1 174 ? 5.091 -1.366 -12.656 1.00 80.62 174 LEU A C 1
ATOM 1401 O O . LEU A 1 174 ? 4.552 -1.285 -11.551 1.00 80.62 174 LEU A O 1
ATOM 1405 N N . LEU A 1 175 ? 5.155 -0.324 -13.488 1.00 84.50 175 LEU A N 1
ATOM 1406 C CA . LEU A 1 175 ? 4.636 1.001 -13.167 1.00 84.50 175 LEU A CA 1
ATOM 1407 C C . LEU A 1 175 ? 3.113 0.966 -12.971 1.00 84.50 175 LEU A C 1
ATOM 1409 O O . LEU A 1 175 ? 2.616 1.570 -12.021 1.00 84.50 175 LEU A O 1
ATOM 1413 N N . LYS A 1 176 ? 2.367 0.225 -13.803 1.00 84.50 176 LYS A N 1
ATOM 1414 C CA . LYS A 1 176 ? 0.919 0.001 -13.616 1.00 84.50 176 LYS A CA 1
ATOM 1415 C C . LYS A 1 176 ? 0.627 -0.665 -12.275 1.00 84.50 176 LYS A C 1
ATOM 1417 O O . LYS A 1 176 ? -0.241 -0.189 -11.548 1.00 84.50 176 LYS A O 1
ATOM 1422 N N . GLY A 1 177 ? 1.368 -1.716 -11.928 1.00 80.12 177 GLY A N 1
ATOM 1423 C CA . GLY A 1 177 ? 1.214 -2.428 -10.660 1.00 80.12 177 GLY A CA 1
ATOM 1424 C C . GLY A 1 177 ? 1.382 -1.515 -9.443 1.00 80.12 177 GLY A C 1
ATOM 1425 O O . GLY A 1 177 ? 0.592 -1.591 -8.508 1.00 80.12 177 GLY A O 1
ATOM 1426 N N . LEU A 1 178 ? 2.348 -0.593 -9.478 1.00 82.81 178 LEU A N 1
ATOM 1427 C CA . LEU A 1 178 ? 2.630 0.323 -8.363 1.00 82.81 178 LEU A CA 1
ATOM 1428 C C . LEU A 1 178 ? 1.691 1.530 -8.278 1.00 82.81 178 LEU A C 1
ATOM 1430 O O . LEU A 1 178 ? 1.644 2.196 -7.248 1.00 82.81 178 LEU A O 1
ATOM 1434 N N . THR A 1 179 ? 0.950 1.843 -9.334 1.00 87.75 179 THR A N 1
ATOM 1435 C CA . THR A 1 179 ? 0.188 3.102 -9.436 1.00 87.75 179 THR A CA 1
ATOM 1436 C C . THR A 1 179 ? -1.318 2.880 -9.522 1.00 87.75 179 THR A C 1
ATOM 1438 O O . THR A 1 179 ? -2.061 3.814 -9.799 1.00 87.75 179 THR A O 1
ATOM 1441 N N . ARG A 1 180 ? -1.801 1.656 -9.284 1.00 89.12 180 ARG A N 1
ATOM 1442 C CA . ARG A 1 180 ? -3.233 1.379 -9.106 1.00 89.12 180 ARG A CA 1
ATOM 1443 C C . ARG A 1 180 ? -3.657 1.756 -7.693 1.00 89.12 180 ARG A C 1
ATOM 1445 O O . ARG A 1 180 ? -3.269 1.089 -6.730 1.00 89.12 180 ARG A O 1
ATOM 1452 N N . PHE A 1 181 ? -4.479 2.794 -7.574 1.00 91.44 181 PHE A N 1
ATOM 1453 C CA . PHE A 1 181 ? -4.906 3.311 -6.278 1.00 91.44 181 PHE A CA 1
ATOM 1454 C C . PHE A 1 181 ? -6.369 3.764 -6.246 1.00 91.44 181 PHE A C 1
ATOM 1456 O O . PHE A 1 181 ? -6.984 4.040 -7.278 1.00 91.44 181 PHE A O 1
ATOM 1463 N N . TYR A 1 182 ? -6.901 3.871 -5.030 1.00 92.19 182 TYR A N 1
ATOM 1464 C CA . TYR A 1 182 ? -8.183 4.498 -4.721 1.00 92.19 182 TYR A CA 1
ATOM 1465 C C . TYR A 1 182 ? -8.004 5.454 -3.538 1.00 92.19 182 TYR A C 1
ATOM 1467 O O . TYR A 1 182 ? -7.662 5.020 -2.436 1.00 92.19 182 TYR A O 1
ATOM 1475 N N . HIS A 1 183 ? -8.230 6.749 -3.757 1.00 92.75 183 HIS A N 1
ATOM 1476 C CA . HIS A 1 183 ? -7.997 7.805 -2.770 1.00 92.75 183 HIS A CA 1
ATOM 1477 C C . HIS A 1 183 ? -9.302 8.291 -2.145 1.00 92.75 183 HIS A C 1
ATOM 1479 O O . HIS A 1 183 ? -10.246 8.679 -2.837 1.00 92.75 183 HIS A O 1
ATOM 1485 N N . ILE A 1 184 ? -9.359 8.298 -0.819 1.00 92.94 184 ILE A N 1
ATOM 1486 C CA . ILE A 1 184 ? -10.499 8.777 -0.043 1.00 92.94 184 ILE A CA 1
ATOM 1487 C C . ILE A 1 184 ? -10.023 9.566 1.172 1.00 92.94 184 ILE A C 1
ATOM 1489 O O . ILE A 1 184 ? -8.978 9.284 1.744 1.00 92.94 184 ILE A O 1
ATOM 1493 N N . LYS A 1 185 ? -10.828 10.538 1.595 1.00 92.69 185 LYS A N 1
ATOM 1494 C CA . LYS A 1 185 ? -10.605 11.295 2.824 1.00 92.69 185 LYS A CA 1
ATOM 1495 C C . LYS A 1 185 ? -11.698 10.988 3.834 1.00 92.69 185 LYS A C 1
ATOM 1497 O O . LYS A 1 185 ? -12.880 11.003 3.487 1.00 92.69 185 LYS A O 1
ATOM 1502 N N . ILE A 1 186 ? -11.308 10.715 5.075 1.00 91.69 186 ILE A N 1
ATOM 1503 C CA . ILE A 1 186 ? -12.228 10.433 6.181 1.00 91.69 186 ILE A CA 1
ATOM 1504 C C . ILE A 1 186 ? -12.099 11.557 7.219 1.00 91.69 186 ILE A C 1
ATOM 1506 O O . ILE A 1 186 ? -11.105 11.594 7.947 1.00 91.69 186 ILE A O 1
ATOM 1510 N N . PRO A 1 187 ? -13.075 12.477 7.308 1.00 88.94 187 PRO A N 1
ATOM 1511 C CA . PRO A 1 187 ? -13.032 13.558 8.286 1.00 88.94 187 PRO A CA 1
ATOM 1512 C C . PRO A 1 187 ? -13.336 13.053 9.698 1.00 88.94 187 PRO A C 1
ATOM 1514 O O . PRO A 1 187 ? -14.116 12.108 9.875 1.00 88.94 187 PRO A O 1
ATOM 1517 N N . LEU A 1 188 ? -12.816 13.747 10.711 1.00 88.50 188 LEU A N 1
ATOM 1518 C CA . LEU A 1 188 ? -13.321 13.600 12.075 1.00 88.50 188 LEU A CA 1
ATOM 1519 C C . LEU A 1 188 ? -14.797 14.025 12.189 1.00 88.50 188 LEU A C 1
ATOM 1521 O O . LEU A 1 188 ? -15.329 14.795 11.391 1.00 88.50 188 LEU A O 1
ATOM 1525 N N . GLY A 1 189 ? -15.486 13.489 13.193 1.00 85.94 189 GLY A N 1
ATOM 1526 C CA . GLY A 1 189 ? -16.874 13.802 13.538 1.00 85.94 189 GLY A CA 1
ATOM 1527 C C . GLY A 1 189 ? -17.922 13.257 12.565 1.00 85.94 189 GLY A C 1
ATOM 1528 O O . GLY A 1 189 ? -19.112 13.255 12.887 1.00 85.94 189 GLY A O 1
ATOM 1529 N N . LYS A 1 190 ? -17.519 12.760 11.390 1.00 87.94 190 LYS A N 1
ATOM 1530 C CA . LYS A 1 190 ? -18.431 12.146 10.422 1.00 87.94 190 LYS A CA 1
ATOM 1531 C C . LYS A 1 190 ? -18.748 10.696 10.797 1.00 87.94 190 LYS A C 1
ATOM 1533 O O . LYS A 1 190 ? -17.856 9.970 11.245 1.00 87.94 190 LYS A O 1
ATOM 1538 N N . PRO A 1 191 ? -20.000 10.238 10.592 1.00 91.12 191 PRO A N 1
ATOM 1539 C CA . PRO A 1 191 ? -20.341 8.830 10.749 1.00 91.12 191 PRO A CA 1
ATOM 1540 C C . PRO A 1 191 ? -19.465 7.961 9.847 1.00 91.12 191 PRO A C 1
ATOM 1542 O O . PRO A 1 191 ? -19.462 8.131 8.628 1.00 91.12 191 PRO A O 1
ATOM 1545 N N . LEU A 1 192 ? -18.752 6.993 10.425 1.00 90.75 192 LEU A N 1
ATOM 1546 C CA . LEU A 1 192 ? -17.824 6.145 9.671 1.00 90.75 192 LEU A CA 1
ATOM 1547 C C . LEU A 1 192 ? -18.543 5.331 8.595 1.00 90.75 192 LEU A C 1
ATOM 1549 O O . LEU A 1 192 ? -17.994 5.097 7.523 1.00 90.75 192 LEU A O 1
ATOM 1553 N N . LEU A 1 193 ? -19.795 4.936 8.836 1.00 88.50 193 LEU A N 1
ATOM 1554 C CA . LEU A 1 193 ? -20.597 4.257 7.819 1.00 88.50 193 LEU A CA 1
ATOM 1555 C C . LEU A 1 193 ? -20.841 5.135 6.580 1.00 88.50 193 LEU A C 1
ATOM 1557 O O . LEU A 1 193 ? -20.873 4.617 5.471 1.00 88.50 193 LEU A O 1
ATOM 1561 N N . GLU A 1 194 ? -21.006 6.445 6.749 1.00 87.00 194 GLU A N 1
ATOM 1562 C CA . GLU A 1 194 ? -21.144 7.378 5.627 1.00 87.00 194 GLU A CA 1
ATOM 1563 C C . GLU A 1 194 ? -19.779 7.624 4.981 1.00 87.00 194 GLU A C 1
ATOM 1565 O O . GLU A 1 194 ? -19.622 7.433 3.777 1.00 87.00 194 GLU A O 1
ATOM 1570 N N . ALA A 1 195 ? -18.769 7.934 5.798 1.00 83.56 195 ALA A N 1
ATOM 1571 C CA . ALA A 1 195 ? -17.437 8.274 5.318 1.00 83.56 195 ALA A CA 1
ATOM 1572 C C . ALA A 1 195 ? -16.790 7.134 4.512 1.00 83.56 195 ALA A C 1
ATOM 1574 O O . ALA A 1 195 ? -16.213 7.386 3.457 1.00 83.56 195 ALA A O 1
ATOM 1575 N N . THR A 1 196 ? -16.964 5.876 4.935 1.00 82.44 196 THR A N 1
ATOM 1576 C CA . THR A 1 196 ? -16.437 4.694 4.222 1.00 82.44 196 THR A CA 1
ATOM 1577 C C . THR A 1 196 ? -17.186 4.336 2.932 1.00 82.44 196 THR A C 1
ATOM 1579 O O . THR A 1 196 ? -16.706 3.510 2.157 1.00 82.44 196 THR A O 1
ATOM 1582 N N . ASN A 1 197 ? -18.334 4.969 2.669 1.00 80.50 197 ASN A N 1
ATOM 1583 C CA . ASN A 1 197 ? -19.121 4.799 1.443 1.00 80.50 197 ASN A CA 1
ATOM 1584 C C . ASN A 1 197 ? -19.007 6.000 0.478 1.00 80.50 197 ASN A C 1
ATOM 1586 O O . ASN A 1 197 ? -19.669 6.021 -0.565 1.00 80.50 197 ASN A O 1
ATOM 1590 N N . THR A 1 198 ? -18.172 6.994 0.798 1.00 76.81 198 THR A N 1
ATOM 1591 C CA . THR A 1 198 ? -17.989 8.215 -0.004 1.00 76.81 198 THR A CA 1
ATOM 1592 C C . THR A 1 198 ? -17.350 7.923 -1.370 1.00 76.81 198 THR A C 1
ATOM 1594 O O . THR A 1 198 ? -16.783 6.856 -1.626 1.00 76.81 198 THR A O 1
ATOM 1597 N N . PHE A 1 199 ? -17.486 8.869 -2.299 1.00 74.44 199 PHE A N 1
ATOM 1598 C CA . PHE A 1 199 ? -16.777 8.850 -3.576 1.00 74.44 199 PHE A CA 1
ATOM 1599 C C . PHE A 1 199 ? -15.290 9.170 -3.390 1.00 74.44 199 PHE A C 1
ATOM 1601 O O . PHE A 1 199 ? -14.911 9.870 -2.454 1.00 74.44 199 PHE A O 1
ATOM 1608 N N . SER A 1 200 ? -14.459 8.638 -4.285 1.00 80.00 200 SER A N 1
ATOM 1609 C CA . SER A 1 200 ? -13.018 8.879 -4.266 1.00 80.00 200 SER A CA 1
ATOM 1610 C C . SER A 1 200 ? -12.675 10.312 -4.692 1.00 80.00 200 SER A C 1
ATOM 1612 O O . SER A 1 200 ? -13.330 10.871 -5.573 1.00 80.00 200 SER A O 1
ATOM 1614 N N . TYR A 1 201 ? -11.605 10.855 -4.113 1.00 78.50 201 TYR A N 1
ATOM 1615 C CA . TYR A 1 201 ? -10.994 12.134 -4.494 1.00 78.50 201 TYR A CA 1
ATOM 1616 C C . TYR A 1 201 ? -10.068 12.002 -5.715 1.00 78.50 201 TYR A C 1
ATOM 1618 O O . TYR A 1 201 ? -9.858 12.977 -6.431 1.00 78.50 201 TYR A O 1
ATOM 1626 N N . GLY A 1 202 ? -9.566 10.793 -5.976 1.00 83.88 202 GLY A N 1
ATOM 1627 C CA . GLY A 1 202 ? -8.720 10.432 -7.111 1.00 83.88 202 GLY A CA 1
ATOM 1628 C C . GLY A 1 202 ? -8.577 8.911 -7.197 1.00 83.88 202 GLY A C 1
ATOM 1629 O O . GLY A 1 202 ? -8.523 8.225 -6.178 1.00 83.88 202 GLY A O 1
ATOM 1630 N N . LEU A 1 203 ? -8.569 8.345 -8.397 1.00 86.75 203 LEU A N 1
ATOM 1631 C CA . LEU A 1 203 ? -8.459 6.896 -8.555 1.00 86.75 203 LEU A CA 1
ATOM 1632 C C . LEU A 1 203 ? -7.887 6.526 -9.911 1.00 86.75 203 LEU A C 1
ATOM 1634 O O . LEU A 1 203 ? -7.998 7.284 -10.874 1.00 86.75 203 LEU A O 1
ATOM 1638 N N . ASP A 1 204 ? -7.383 5.304 -9.981 1.00 85.19 204 ASP A N 1
ATOM 1639 C CA . ASP A 1 204 ? -7.151 4.608 -11.236 1.00 85.19 204 ASP A CA 1
ATOM 1640 C C . ASP A 1 204 ? -8.468 3.998 -11.758 1.00 85.19 204 ASP A C 1
ATOM 1642 O O . ASP A 1 204 ? -9.090 3.196 -11.059 1.00 85.19 204 ASP A O 1
ATOM 1646 N N . PRO A 1 205 ? -8.924 4.304 -12.986 1.00 82.50 205 PRO A N 1
ATOM 1647 C CA . PRO A 1 205 ? -10.174 3.752 -13.514 1.00 82.50 205 PRO A CA 1
ATOM 1648 C C . PRO A 1 205 ? -10.257 2.218 -13.499 1.00 82.50 205 PRO A C 1
ATOM 1650 O O . PRO A 1 205 ? -11.355 1.672 -13.392 1.00 82.50 205 PRO A O 1
ATOM 1653 N N . SER A 1 206 ? -9.123 1.514 -13.570 1.00 79.56 206 SER A N 1
ATOM 1654 C CA . SER A 1 206 ? -9.072 0.049 -13.490 1.00 79.56 206 SER A CA 1
ATOM 1655 C C . SER A 1 206 ? -9.498 -0.496 -12.125 1.00 79.56 206 SER A C 1
ATOM 1657 O O . SER A 1 206 ? -9.947 -1.637 -12.048 1.00 79.56 206 SER A O 1
ATOM 1659 N N . VAL A 1 207 ? -9.457 0.318 -11.059 1.00 79.81 207 VAL A N 1
ATOM 1660 C CA . VAL A 1 207 ? -9.884 -0.113 -9.718 1.00 79.81 207 VAL A CA 1
ATOM 1661 C C . VAL A 1 207 ? -11.384 0.039 -9.455 1.00 79.81 207 VAL A C 1
ATOM 1663 O O . VAL A 1 207 ? -11.875 -0.350 -8.397 1.00 79.81 207 VAL A O 1
ATOM 1666 N N . LEU A 1 208 ? -12.142 0.569 -10.421 1.00 72.50 208 LEU A N 1
ATOM 1667 C CA . LEU A 1 208 ? -13.600 0.704 -10.327 1.00 72.50 208 LEU A CA 1
ATOM 1668 C C . LEU A 1 208 ? -14.369 -0.592 -10.612 1.00 72.50 208 LEU A C 1
ATOM 1670 O O . LEU A 1 208 ? -15.591 -0.598 -10.451 1.00 72.50 208 LEU A O 1
ATOM 1674 N N . GLY A 1 209 ? -13.684 -1.664 -11.029 1.00 66.44 209 GLY A N 1
ATOM 1675 C CA . GLY A 1 209 ? -14.304 -2.947 -11.379 1.00 66.44 209 GLY A CA 1
ATOM 1676 C C . GLY A 1 209 ? -15.200 -3.516 -10.274 1.00 66.44 209 GLY A C 1
ATOM 1677 O O . GLY A 1 209 ? -16.276 -4.034 -10.570 1.00 66.44 209 GLY A O 1
ATOM 1678 N N . ASP A 1 210 ? -14.813 -3.330 -9.007 1.00 70.81 210 ASP A N 1
ATOM 1679 C CA . ASP A 1 210 ? -15.632 -3.684 -7.849 1.00 70.81 210 ASP A CA 1
ATOM 1680 C C . ASP A 1 210 ? -15.502 -2.653 -6.712 1.00 70.81 210 ASP A C 1
ATOM 1682 O O . ASP A 1 210 ? -14.578 -2.673 -5.894 1.00 70.81 210 ASP A O 1
ATOM 1686 N N . ARG A 1 211 ? -16.489 -1.753 -6.609 1.00 81.75 211 ARG A N 1
ATOM 1687 C CA . ARG A 1 211 ? -16.551 -0.752 -5.528 1.00 81.75 211 ARG A CA 1
ATOM 1688 C C . ARG A 1 211 ? -16.666 -1.393 -4.138 1.00 81.75 211 ARG A C 1
ATOM 1690 O O . ARG A 1 211 ? -16.300 -0.756 -3.151 1.00 81.75 211 ARG A O 1
ATOM 1697 N N . SER A 1 212 ? -17.149 -2.634 -4.038 1.00 88.19 212 SER A N 1
ATOM 1698 C CA . SER A 1 212 ? -17.250 -3.335 -2.757 1.00 88.19 212 SER A CA 1
ATOM 1699 C C . SER A 1 212 ? -15.875 -3.619 -2.152 1.00 88.19 212 SER A C 1
ATOM 1701 O O . SER A 1 212 ? -15.731 -3.509 -0.934 1.00 88.19 212 SER A O 1
ATOM 1703 N N . ALA A 1 213 ? -14.855 -3.854 -2.986 1.00 90.50 213 ALA A N 1
ATOM 1704 C CA . ALA A 1 213 ? -13.473 -4.021 -2.548 1.00 90.50 213 ALA A CA 1
ATOM 1705 C C . ALA A 1 213 ? -12.907 -2.722 -1.959 1.00 90.50 213 ALA A C 1
ATOM 1707 O O . ALA A 1 213 ? -12.285 -2.750 -0.896 1.00 90.50 213 ALA A O 1
ATOM 1708 N N . ALA A 1 214 ? -13.183 -1.576 -2.593 1.00 90.56 214 ALA A N 1
ATOM 1709 C CA . ALA A 1 214 ? -12.763 -0.269 -2.085 1.00 90.56 214 ALA A CA 1
ATOM 1710 C C . ALA A 1 214 ? -13.437 0.037 -0.740 1.00 90.56 214 ALA A C 1
ATOM 1712 O O . ALA A 1 214 ? -12.757 0.332 0.239 1.00 90.56 214 ALA A O 1
ATOM 1713 N N . THR A 1 215 ? -14.760 -0.142 -0.645 1.00 90.94 215 THR A N 1
ATOM 1714 C CA . THR A 1 215 ? -15.492 0.009 0.623 1.00 90.94 215 THR A CA 1
ATOM 1715 C C . THR A 1 215 ? -14.962 -0.943 1.696 1.00 90.94 215 THR A C 1
ATOM 1717 O O . THR A 1 215 ? -14.763 -0.534 2.839 1.00 90.94 215 THR A O 1
ATOM 1720 N N . ALA A 1 216 ? -14.699 -2.206 1.357 1.00 92.56 216 ALA A N 1
ATOM 1721 C CA . ALA A 1 216 ? -14.119 -3.172 2.280 1.00 92.56 216 ALA A CA 1
ATOM 1722 C C . ALA A 1 216 ? -12.728 -2.729 2.765 1.00 92.56 216 ALA A C 1
ATOM 1724 O O . ALA A 1 216 ? -12.472 -2.801 3.968 1.00 92.56 216 ALA A O 1
ATOM 1725 N N . GLY A 1 217 ? -11.868 -2.225 1.875 1.00 94.00 217 GLY A N 1
ATOM 1726 C CA . GLY A 1 217 ? -10.557 -1.669 2.213 1.00 94.00 217 GLY A CA 1
ATOM 1727 C C . GLY A 1 217 ? -10.664 -0.456 3.137 1.00 94.00 217 GLY A C 1
ATOM 1728 O O . GLY A 1 217 ? -10.048 -0.432 4.201 1.00 94.00 217 GLY A O 1
ATOM 1729 N N . THR A 1 218 ? -11.527 0.511 2.819 1.00 93.69 218 THR A N 1
ATOM 1730 C CA . THR A 1 218 ? -11.745 1.692 3.671 1.00 93.69 218 THR A CA 1
ATOM 1731 C C . THR A 1 218 ? -12.310 1.314 5.044 1.00 93.69 218 THR A C 1
ATOM 1733 O O . THR A 1 218 ? -11.918 1.892 6.056 1.00 93.69 218 THR A O 1
ATOM 1736 N N . ARG A 1 219 ? -13.189 0.305 5.121 1.00 94.50 219 ARG A N 1
ATOM 1737 C CA . ARG A 1 219 ? -13.685 -0.233 6.400 1.00 94.50 219 ARG A CA 1
ATOM 1738 C C . ARG A 1 219 ? -12.566 -0.844 7.242 1.00 94.50 219 ARG A C 1
ATOM 1740 O O . ARG A 1 219 ? -12.569 -0.648 8.455 1.00 94.50 219 ARG A O 1
ATOM 1747 N N . LEU A 1 220 ? -11.621 -1.559 6.622 1.00 95.69 220 LEU A N 1
ATOM 1748 C CA . LEU A 1 220 ? -10.441 -2.072 7.326 1.00 95.69 220 LEU A CA 1
ATOM 1749 C C . LEU A 1 220 ? -9.596 -0.936 7.872 1.00 95.69 220 LEU A C 1
ATOM 1751 O O . LEU A 1 220 ? -9.261 -0.969 9.048 1.00 95.69 220 LEU A O 1
ATOM 1755 N N . VAL A 1 221 ? -9.315 0.081 7.055 1.00 96.31 221 VAL A N 1
ATOM 1756 C CA . VAL A 1 221 ? -8.573 1.268 7.495 1.00 96.31 221 VAL A CA 1
ATOM 1757 C C . VAL A 1 221 ? -9.256 1.918 8.693 1.00 96.31 221 VAL A C 1
ATOM 1759 O O . VAL A 1 221 ? -8.603 2.160 9.704 1.00 96.31 221 VAL A O 1
ATOM 1762 N N . ALA A 1 222 ? -10.573 2.128 8.626 1.00 95.62 222 ALA A N 1
ATOM 1763 C CA . ALA A 1 222 ? -11.308 2.771 9.706 1.00 95.62 222 ALA A CA 1
ATOM 1764 C C . ALA A 1 222 ? -11.226 1.983 11.024 1.00 95.62 222 ALA A C 1
ATOM 1766 O O . ALA A 1 222 ? -10.935 2.555 12.074 1.00 95.62 222 ALA A O 1
ATOM 1767 N N . HIS A 1 223 ? -11.421 0.663 10.970 1.00 95.75 223 HIS A N 1
ATOM 1768 C CA . HIS A 1 223 ? -11.265 -0.198 12.146 1.00 95.75 223 HIS A CA 1
ATOM 1769 C C . HIS A 1 223 ? -9.824 -0.271 12.642 1.00 95.75 223 HIS A C 1
ATOM 1771 O O . HIS A 1 223 ? -9.611 -0.322 13.849 1.00 95.75 223 HIS A O 1
ATOM 1777 N N . THR A 1 224 ? -8.833 -0.229 11.754 1.00 95.88 224 THR A N 1
ATOM 1778 C CA . THR A 1 224 ? -7.425 -0.180 12.156 1.00 95.88 224 THR A CA 1
ATOM 1779 C C . THR A 1 224 ? -7.098 1.118 12.881 1.00 95.88 224 THR A C 1
ATOM 1781 O O . THR A 1 224 ? -6.425 1.057 13.903 1.00 95.88 224 THR A O 1
ATOM 1784 N N . ILE A 1 225 ? -7.606 2.269 12.424 1.00 95.38 225 ILE A N 1
ATOM 1785 C CA . ILE A 1 225 ? -7.450 3.552 13.132 1.00 95.38 225 ILE A CA 1
ATOM 1786 C C . ILE A 1 225 ? -8.058 3.449 14.540 1.00 95.38 225 ILE A C 1
ATOM 1788 O O . ILE A 1 225 ? -7.373 3.738 15.519 1.00 95.38 225 ILE A O 1
ATOM 1792 N N . LEU A 1 226 ? -9.296 2.943 14.653 1.00 93.81 226 LEU A N 1
ATOM 1793 C CA . LEU A 1 226 ? -9.958 2.711 15.949 1.00 93.81 226 LEU A CA 1
ATOM 1794 C C . LEU A 1 226 ? -9.205 1.720 16.843 1.00 93.81 226 LEU A C 1
ATOM 1796 O O . LEU A 1 226 ? -9.294 1.796 18.067 1.00 93.81 226 LEU A O 1
ATOM 1800 N N . TYR A 1 227 ? -8.538 0.730 16.253 1.00 94.00 227 TYR A N 1
ATOM 1801 C CA . TYR A 1 227 ? -7.768 -0.264 16.989 1.00 94.00 227 TYR A CA 1
ATOM 1802 C C . TYR A 1 227 ? -6.459 0.337 17.500 1.00 94.00 227 TYR A C 1
ATOM 1804 O O . TYR A 1 227 ? -6.161 0.216 18.682 1.00 94.00 227 TYR A O 1
ATOM 1812 N N . LEU A 1 228 ? -5.716 1.039 16.641 1.00 93.00 228 LEU A N 1
ATOM 1813 C CA . LEU A 1 228 ? -4.454 1.699 16.985 1.00 93.00 228 LEU A CA 1
ATOM 1814 C C . LEU A 1 228 ? -4.623 2.803 18.034 1.00 93.00 228 LEU A C 1
ATOM 1816 O O . LEU A 1 228 ? -3.697 3.045 18.802 1.00 93.00 228 LEU A O 1
ATOM 1820 N N . SER A 1 229 ? -5.798 3.432 18.117 1.00 89.06 229 SER A N 1
ATOM 1821 C CA . SER A 1 229 ? -6.100 4.427 19.150 1.00 89.06 229 SER A CA 1
ATOM 1822 C C . SER A 1 229 ? -6.380 3.827 20.537 1.00 89.06 229 SER A C 1
ATOM 1824 O O . SER A 1 229 ? -6.621 4.570 21.490 1.00 89.06 229 SER A O 1
ATOM 1826 N N . GLN A 1 230 ? -6.405 2.498 20.682 1.00 87.81 230 GLN A N 1
ATOM 1827 C CA . GLN A 1 230 ? -6.656 1.846 21.970 1.00 87.81 230 GLN A CA 1
ATOM 1828 C C . GLN A 1 230 ? -5.385 1.804 22.829 1.00 87.81 230 GLN A C 1
ATOM 1830 O O . GLN A 1 230 ? -4.292 1.581 22.314 1.00 87.81 230 GLN A O 1
ATOM 1835 N N . PRO A 1 231 ? -5.503 1.944 24.162 1.00 80.06 231 PRO A N 1
ATOM 1836 C CA . PRO A 1 231 ? -4.342 2.028 25.050 1.00 80.06 231 PRO A CA 1
ATOM 1837 C C . PRO A 1 231 ? -3.522 0.733 25.135 1.00 80.06 231 PRO A C 1
ATOM 1839 O O . PRO A 1 231 ? -2.348 0.786 25.482 1.00 80.06 231 PRO A O 1
ATOM 1842 N N . ASN A 1 232 ? -4.121 -0.425 24.841 1.00 81.00 232 ASN A N 1
ATOM 1843 C CA . ASN A 1 232 ? -3.454 -1.723 24.895 1.00 81.00 232 ASN A CA 1
ATOM 1844 C C . ASN A 1 232 ? -3.793 -2.518 23.637 1.00 81.00 232 ASN A C 1
ATOM 1846 O O . ASN A 1 232 ? -4.849 -3.147 23.568 1.00 81.00 232 ASN A O 1
ATOM 1850 N N . ILE A 1 233 ? -2.891 -2.492 22.659 1.00 86.94 233 ILE A N 1
ATOM 1851 C CA . ILE A 1 233 ? -3.019 -3.278 21.433 1.00 86.94 233 ILE A CA 1
ATOM 1852 C C . ILE A 1 233 ? -2.072 -4.474 21.451 1.00 86.94 233 ILE A C 1
ATOM 1854 O O . ILE A 1 233 ? -0.925 -4.383 21.889 1.00 86.94 233 ILE A O 1
ATOM 1858 N N . GLU A 1 234 ? -2.538 -5.603 20.925 1.00 87.50 234 GLU A N 1
ATOM 1859 C CA . GLU A 1 234 ? -1.665 -6.738 20.635 1.00 87.50 234 GLU A CA 1
ATOM 1860 C C . GLU A 1 234 ? -0.860 -6.441 19.366 1.00 87.50 234 GLU A C 1
ATOM 1862 O O . GLU A 1 234 ? -1.391 -6.538 18.254 1.00 87.50 234 GLU A O 1
ATOM 1867 N N . ALA A 1 235 ? 0.408 -6.064 19.542 1.00 88.75 235 ALA A N 1
ATOM 1868 C CA . ALA A 1 235 ? 1.339 -5.736 18.469 1.00 88.75 235 ALA A CA 1
ATOM 1869 C C . ALA A 1 235 ? 2.662 -6.498 18.639 1.00 88.75 235 ALA A C 1
ATOM 1871 O O . ALA A 1 235 ? 3.221 -6.565 19.733 1.00 88.75 235 ALA A O 1
ATOM 1872 N N . THR A 1 236 ? 3.174 -7.080 17.554 1.00 89.69 236 THR A N 1
ATOM 1873 C CA . THR A 1 236 ? 4.467 -7.784 17.529 1.00 89.69 236 THR A CA 1
ATOM 1874 C C . THR A 1 236 ? 5.293 -7.311 16.341 1.00 89.69 236 THR A C 1
ATOM 1876 O O . THR A 1 236 ? 4.859 -7.459 15.202 1.00 89.69 236 THR A O 1
ATOM 1879 N N . LEU A 1 237 ? 6.495 -6.794 16.595 1.00 88.44 237 LEU A N 1
ATOM 1880 C CA . LEU A 1 237 ? 7.446 -6.430 15.545 1.00 88.44 237 LEU A CA 1
ATOM 1881 C C . LEU A 1 237 ? 8.121 -7.680 14.961 1.00 88.44 237 LEU A C 1
ATOM 1883 O O . LEU A 1 237 ? 8.461 -8.612 15.694 1.00 88.44 237 LEU A O 1
ATOM 1887 N N . GLY A 1 238 ? 8.339 -7.708 13.651 1.00 88.81 238 GLY A N 1
ATOM 1888 C CA . GLY A 1 238 ? 9.116 -8.758 13.003 1.00 88.81 238 GLY A CA 1
ATOM 1889 C C . GLY A 1 238 ? 9.239 -8.567 11.497 1.00 88.81 238 GLY A C 1
ATOM 1890 O O . GLY A 1 238 ? 8.995 -7.493 10.971 1.00 88.81 238 GLY A O 1
ATOM 1891 N N . HIS A 1 239 ? 9.591 -9.641 10.796 1.00 87.06 239 HIS A N 1
ATOM 1892 C CA . HIS A 1 239 ? 9.686 -9.671 9.333 1.00 87.06 239 HIS A CA 1
ATOM 1893 C C . HIS A 1 239 ? 8.709 -10.698 8.754 1.00 87.06 239 HIS A C 1
ATOM 1895 O O . HIS A 1 239 ? 8.122 -11.496 9.495 1.00 87.06 239 HIS A O 1
ATOM 1901 N N . ASP A 1 240 ? 8.517 -10.693 7.433 1.00 83.94 240 ASP A N 1
ATOM 1902 C CA . ASP A 1 240 ? 7.776 -11.757 6.744 1.00 83.94 240 ASP A CA 1
ATOM 1903 C C . ASP A 1 240 ? 8.381 -13.141 7.037 1.00 83.94 240 ASP A C 1
ATOM 1905 O O . ASP A 1 240 ? 9.588 -13.295 7.242 1.00 83.94 240 ASP A O 1
ATOM 1909 N N . ALA A 1 241 ? 7.542 -14.178 7.029 1.00 83.06 241 ALA A N 1
ATOM 1910 C CA . ALA A 1 241 ? 7.968 -15.545 7.326 1.00 83.06 241 ALA A CA 1
ATOM 1911 C C . ALA A 1 241 ? 9.023 -16.089 6.341 1.00 83.06 241 ALA A C 1
ATOM 1913 O O . ALA A 1 241 ? 9.769 -17.007 6.695 1.00 83.06 241 ALA A O 1
ATOM 1914 N N . ASN A 1 242 ? 9.097 -15.528 5.130 1.00 84.31 242 ASN A N 1
ATOM 1915 C CA . ASN A 1 242 ? 10.062 -15.901 4.097 1.00 84.31 242 ASN A CA 1
ATOM 1916 C C . ASN A 1 242 ? 11.379 -15.111 4.182 1.00 84.31 242 ASN A C 1
ATOM 1918 O O . ASN A 1 242 ? 12.302 -15.389 3.412 1.00 84.31 242 ASN A O 1
ATOM 1922 N N . ALA A 1 243 ? 11.500 -14.154 5.109 1.00 85.94 243 ALA A N 1
ATOM 1923 C CA . ALA A 1 243 ? 12.729 -13.395 5.296 1.00 85.94 243 ALA A CA 1
ATOM 1924 C C . ALA A 1 243 ? 13.905 -14.321 5.677 1.00 85.94 243 ALA A C 1
ATOM 1926 O O . ALA A 1 243 ? 13.725 -15.281 6.440 1.00 85.94 243 ALA A O 1
ATOM 1927 N N . PRO A 1 244 ? 15.141 -14.051 5.206 1.00 89.31 244 PRO A N 1
ATOM 1928 C CA . PRO A 1 244 ? 16.308 -14.836 5.594 1.00 89.31 244 PRO A CA 1
ATOM 1929 C C . PRO A 1 244 ? 16.496 -14.828 7.119 1.00 89.31 244 PRO A C 1
ATOM 1931 O O . PRO A 1 244 ? 16.931 -13.832 7.693 1.00 89.31 244 PRO A O 1
ATOM 1934 N N . LYS A 1 245 ? 16.204 -15.956 7.786 1.00 91.06 245 LYS A N 1
ATOM 1935 C CA . LYS A 1 245 ? 16.095 -16.051 9.260 1.00 91.06 245 LYS A CA 1
ATOM 1936 C C . LYS A 1 245 ? 17.269 -15.432 10.019 1.00 91.06 245 LYS A C 1
ATOM 1938 O O . LYS A 1 245 ? 17.058 -14.709 10.983 1.00 91.06 245 LYS A O 1
ATOM 1943 N N . LYS A 1 246 ? 18.502 -15.695 9.569 1.00 91.81 246 LYS A N 1
ATOM 1944 C CA . LYS A 1 246 ? 19.715 -15.143 10.195 1.00 91.81 246 LYS A CA 1
ATOM 1945 C C . LYS A 1 246 ? 19.800 -13.621 10.065 1.00 91.81 246 LYS A C 1
ATOM 1947 O O . LYS A 1 246 ? 20.250 -12.968 10.994 1.00 91.81 246 LYS A O 1
ATOM 1952 N N . MET A 1 247 ? 19.388 -13.064 8.926 1.00 90.94 247 MET A N 1
ATOM 1953 C CA . MET A 1 247 ? 19.375 -11.613 8.721 1.00 90.94 247 MET A CA 1
ATOM 1954 C C . MET A 1 247 ? 18.247 -10.977 9.530 1.00 90.94 247 MET A C 1
ATOM 1956 O O . MET A 1 247 ? 18.510 -10.033 10.256 1.00 90.94 247 MET A O 1
ATOM 1960 N N . ALA A 1 248 ? 17.039 -11.549 9.502 1.00 89.56 248 ALA A N 1
ATOM 1961 C CA . ALA A 1 248 ? 15.914 -11.078 10.312 1.00 89.56 248 ALA A CA 1
ATOM 1962 C C . ALA A 1 248 ? 16.258 -11.038 11.815 1.00 89.56 248 ALA A C 1
ATOM 1964 O O . ALA A 1 248 ? 15.995 -10.049 12.489 1.00 89.56 248 ALA A O 1
ATOM 1965 N N . GLN A 1 249 ? 16.923 -12.076 12.336 1.00 89.81 249 GLN A N 1
ATOM 1966 C CA . GLN A 1 249 ? 17.406 -12.100 13.723 1.00 89.81 249 GLN A CA 1
ATOM 1967 C C . GLN A 1 249 ? 18.438 -11.002 14.010 1.00 89.81 249 GLN A C 1
ATOM 1969 O O . GLN A 1 249 ? 18.328 -10.314 15.018 1.00 89.81 249 GLN A O 1
ATOM 1974 N N . ARG A 1 250 ? 19.428 -10.826 13.128 1.00 90.50 250 ARG A N 1
ATOM 1975 C CA . ARG A 1 250 ? 20.456 -9.778 13.256 1.00 90.50 250 ARG A CA 1
ATOM 1976 C C . ARG A 1 250 ? 19.853 -8.372 13.192 1.00 90.50 250 ARG A C 1
ATOM 1978 O O . ARG A 1 250 ? 20.250 -7.508 13.965 1.00 90.50 250 ARG A O 1
ATOM 1985 N N . SER A 1 251 ? 18.848 -8.171 12.341 1.00 88.88 251 SER A N 1
ATOM 1986 C CA . SER A 1 251 ? 18.110 -6.909 12.255 1.00 88.88 251 SER A CA 1
ATOM 1987 C C . SER A 1 251 ? 17.383 -6.586 13.557 1.00 88.88 251 SER A C 1
ATOM 1989 O O . SER A 1 251 ? 17.512 -5.488 14.087 1.00 88.88 251 SER A O 1
ATOM 1991 N N . MET A 1 252 ? 16.711 -7.580 14.147 1.00 86.44 252 MET A N 1
ATOM 1992 C CA . MET A 1 252 ? 16.035 -7.431 15.442 1.00 86.44 252 MET A CA 1
ATOM 1993 C C . MET A 1 252 ? 16.991 -7.190 16.617 1.00 86.44 252 MET A C 1
ATOM 1995 O O . MET A 1 252 ? 16.572 -6.679 17.651 1.00 86.44 252 MET A O 1
ATOM 1999 N N . LEU A 1 253 ? 18.276 -7.517 16.461 1.00 88.56 253 LEU A N 1
ATOM 2000 C CA . LEU A 1 253 ? 19.337 -7.181 17.415 1.00 88.56 253 LEU A CA 1
ATOM 2001 C C . LEU A 1 253 ? 19.940 -5.781 17.183 1.00 88.56 253 LEU A C 1
ATOM 2003 O O . LEU A 1 253 ? 20.854 -5.393 17.908 1.00 88.56 253 LEU A O 1
ATOM 2007 N N . GLY A 1 254 ? 19.449 -5.024 16.196 1.00 83.81 254 GLY A N 1
ATOM 2008 C CA . GLY A 1 254 ? 19.933 -3.681 15.874 1.00 83.81 254 GLY A CA 1
ATOM 2009 C C . GLY A 1 254 ? 21.273 -3.666 15.136 1.00 83.81 254 GLY A C 1
ATOM 2010 O O . GLY A 1 254 ? 22.014 -2.688 15.230 1.00 83.81 254 GLY A O 1
ATOM 2011 N N . GLU A 1 255 ? 21.626 -4.743 14.429 1.00 88.06 255 GLU A N 1
ATOM 2012 C CA . GLU A 1 255 ? 22.886 -4.793 13.694 1.00 88.06 255 GLU A CA 1
ATOM 2013 C C . GLU A 1 255 ? 22.889 -3.838 12.490 1.00 88.06 255 GLU A C 1
ATOM 2015 O O . GLU A 1 255 ? 22.003 -3.870 11.631 1.00 88.06 255 GLU A O 1
ATOM 2020 N N . TYR A 1 256 ? 23.920 -2.993 12.421 1.00 84.00 256 TYR A N 1
ATOM 2021 C CA . TYR A 1 256 ? 24.036 -1.936 11.422 1.00 84.00 256 TYR A CA 1
ATOM 2022 C C . TYR A 1 256 ? 24.025 -2.485 9.986 1.00 84.00 256 TYR A C 1
ATOM 2024 O O . TYR A 1 256 ? 24.733 -3.438 9.665 1.00 84.00 256 TYR A O 1
ATOM 2032 N N . GLY A 1 257 ? 23.225 -1.869 9.113 1.00 82.69 257 GLY A N 1
ATOM 2033 C CA . GLY A 1 257 ? 23.127 -2.210 7.687 1.00 82.69 257 GLY A CA 1
ATOM 2034 C C . GLY A 1 257 ? 22.282 -3.447 7.354 1.00 82.69 257 GLY A C 1
ATOM 2035 O O . GLY A 1 257 ? 21.833 -3.573 6.220 1.00 82.69 257 GLY A O 1
ATOM 2036 N N . VAL A 1 258 ? 21.981 -4.327 8.320 1.00 87.56 258 VAL A N 1
ATOM 2037 C CA . VAL A 1 258 ? 21.193 -5.547 8.052 1.00 87.56 258 VAL A CA 1
ATOM 2038 C C . VAL A 1 258 ? 19.734 -5.225 7.727 1.00 87.56 258 VAL A C 1
ATOM 2040 O O . VAL A 1 258 ? 19.152 -5.874 6.858 1.00 87.56 258 VAL A O 1
ATOM 2043 N N . GLN A 1 259 ? 19.158 -4.215 8.387 1.00 85.62 259 GLN A N 1
ATOM 2044 C CA . GLN A 1 259 ? 17.804 -3.747 8.084 1.00 85.62 259 GLN A CA 1
ATOM 2045 C C . GLN A 1 259 ? 17.719 -3.227 6.647 1.00 85.62 259 GLN A C 1
ATOM 2047 O O . GLN A 1 259 ? 16.852 -3.670 5.910 1.00 85.62 259 GLN A O 1
ATOM 2052 N N . LEU A 1 260 ? 18.676 -2.397 6.220 1.00 82.88 260 LEU A N 1
ATOM 2053 C CA . LEU A 1 260 ? 18.729 -1.870 4.854 1.00 82.88 260 LEU A CA 1
ATOM 2054 C C . LEU A 1 260 ? 18.831 -2.997 3.811 1.00 82.88 260 LEU A C 1
ATOM 2056 O O . LEU A 1 260 ? 18.160 -2.957 2.785 1.00 82.88 260 LEU A O 1
ATOM 2060 N N . ASP A 1 261 ? 19.626 -4.035 4.087 1.00 84.19 261 ASP A N 1
ATOM 2061 C CA . ASP A 1 261 ? 19.722 -5.208 3.213 1.00 84.19 261 ASP A CA 1
ATOM 2062 C C . ASP A 1 261 ? 18.404 -5.993 3.139 1.00 84.19 261 ASP A C 1
ATOM 2064 O O . ASP A 1 261 ? 18.042 -6.512 2.082 1.00 84.19 261 ASP A O 1
ATOM 2068 N N . LEU A 1 262 ? 17.696 -6.140 4.261 1.00 85.06 262 LEU A N 1
ATOM 2069 C CA . LEU A 1 262 ? 16.387 -6.795 4.308 1.00 85.06 262 LEU A CA 1
ATOM 2070 C C . LEU A 1 262 ? 15.319 -5.969 3.590 1.00 85.06 262 LEU A C 1
ATOM 2072 O O . LEU A 1 262 ? 14.538 -6.533 2.817 1.00 85.06 262 LEU A O 1
ATOM 2076 N N . ASP A 1 263 ? 15.346 -4.653 3.793 1.00 80.31 263 ASP A N 1
ATOM 2077 C CA . ASP A 1 263 ? 14.514 -3.688 3.091 1.00 80.31 263 ASP A CA 1
ATOM 2078 C C . ASP A 1 263 ? 14.772 -3.791 1.599 1.00 80.31 263 ASP A C 1
ATOM 2080 O O . ASP A 1 263 ? 13.816 -3.973 0.872 1.00 80.31 263 ASP A O 1
ATOM 2084 N N . TRP A 1 264 ? 16.017 -3.825 1.122 1.00 76.00 264 TRP A N 1
ATOM 2085 C CA . TRP A 1 264 ? 16.306 -4.047 -0.300 1.00 76.00 264 TRP A CA 1
ATOM 2086 C C . TRP A 1 264 ? 15.778 -5.409 -0.792 1.00 76.00 264 TRP A C 1
ATOM 2088 O O . TRP A 1 264 ? 15.260 -5.546 -1.898 1.00 76.00 264 TRP A O 1
ATOM 2098 N N . ARG A 1 265 ? 15.866 -6.454 0.032 1.00 77.38 265 ARG A N 1
ATOM 2099 C CA . ARG A 1 265 ? 15.598 -7.835 -0.403 1.00 77.38 265 ARG A CA 1
ATOM 2100 C C . ARG A 1 265 ? 14.142 -8.254 -0.517 1.00 77.38 265 ARG A C 1
ATOM 2102 O O . ARG A 1 265 ? 13.912 -9.338 -1.060 1.00 77.38 265 ARG A O 1
ATOM 2109 N N . GLY A 1 266 ? 13.179 -7.536 0.044 1.00 78.12 266 GLY A N 1
ATOM 2110 C CA . GLY A 1 266 ? 11.829 -8.112 0.138 1.00 78.12 266 GLY A CA 1
ATOM 2111 C C . GLY A 1 266 ? 11.185 -8.135 1.518 1.00 78.12 266 GLY A C 1
ATOM 2112 O O . GLY A 1 266 ? 10.059 -8.623 1.608 1.00 78.12 266 GLY A O 1
ATOM 2113 N N . TYR A 1 267 ? 11.895 -7.724 2.578 1.00 84.38 267 TYR A N 1
ATOM 2114 C CA . TYR A 1 267 ? 11.537 -8.077 3.949 1.00 84.38 267 TYR A CA 1
ATOM 2115 C C . TYR A 1 267 ? 11.643 -6.918 4.948 1.00 84.38 267 TYR A C 1
ATOM 2117 O O . TYR A 1 267 ? 12.571 -6.905 5.758 1.00 84.38 267 TYR A O 1
ATOM 2125 N N . PRO A 1 268 ? 10.689 -5.974 4.973 1.00 86.44 268 PRO A N 1
ATOM 2126 C CA . PRO A 1 268 ? 10.815 -4.799 5.802 1.00 86.44 268 PRO A CA 1
ATOM 2127 C C . PRO A 1 268 ? 10.544 -5.211 7.241 1.00 86.44 268 PRO A C 1
ATOM 2129 O O . PRO A 1 268 ? 10.100 -6.334 7.523 1.00 86.44 268 PRO A O 1
ATOM 2132 N N . SER A 1 269 ? 10.825 -4.318 8.173 1.00 87.50 269 SER A N 1
ATOM 2133 C CA . SER A 1 269 ? 10.269 -4.477 9.509 1.00 87.50 269 SER A CA 1
ATOM 2134 C C . SER A 1 269 ? 8.759 -4.197 9.465 1.00 87.50 269 SER A C 1
ATOM 2136 O O . SER A 1 269 ? 8.309 -3.267 8.797 1.00 87.50 269 SER A O 1
ATOM 2138 N N . ILE A 1 270 ? 7.969 -5.055 10.110 1.00 89.25 270 ILE A N 1
ATOM 2139 C CA . ILE A 1 270 ? 6.503 -5.053 10.090 1.00 89.25 270 ILE A CA 1
ATOM 2140 C C . ILE A 1 270 ? 5.985 -5.235 11.516 1.00 89.25 270 ILE A C 1
ATOM 2142 O O . ILE A 1 270 ? 6.348 -6.188 12.212 1.00 89.25 270 ILE A O 1
ATOM 2146 N N . THR A 1 271 ? 5.072 -4.362 11.925 1.00 91.50 271 THR A N 1
ATOM 2147 C CA . THR A 1 271 ? 4.296 -4.490 13.156 1.00 91.50 271 THR A CA 1
ATOM 2148 C C . THR A 1 271 ? 3.035 -5.303 12.880 1.00 91.50 271 THR A C 1
ATOM 2150 O O . THR A 1 271 ? 2.076 -4.828 12.280 1.00 91.50 271 THR A O 1
ATOM 2153 N N . TYR A 1 272 ? 3.007 -6.552 13.328 1.00 91.44 272 TYR A N 1
ATOM 2154 C CA . TYR A 1 272 ? 1.841 -7.418 13.196 1.00 91.44 272 TYR A CA 1
ATOM 2155 C C . TYR A 1 272 ? 0.825 -7.156 14.303 1.00 91.44 272 TYR A C 1
ATOM 2157 O O . TYR A 1 272 ? 1.153 -7.290 15.484 1.00 91.44 272 TYR A O 1
ATOM 2165 N N . LEU A 1 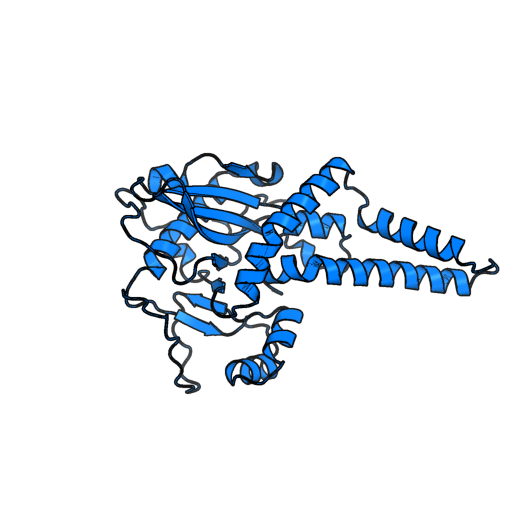273 ? -0.417 -6.869 13.923 1.00 92.62 273 LEU A N 1
ATOM 2166 C CA . LEU A 1 273 ? -1.531 -6.651 14.841 1.00 92.62 273 LEU A CA 1
ATOM 2167 C C . LEU A 1 273 ? -2.366 -7.930 15.008 1.00 92.62 273 LEU A C 1
ATOM 2169 O O . LEU A 1 273 ? -2.618 -8.667 14.050 1.00 92.62 273 LEU A O 1
ATOM 2173 N N . GLY A 1 274 ? -2.766 -8.227 16.248 1.00 86.06 274 GLY A N 1
ATOM 2174 C CA . GLY A 1 274 ? -3.571 -9.411 16.583 1.00 86.06 274 GLY A CA 1
ATOM 2175 C C . GLY A 1 274 ? -2.826 -10.747 16.458 1.00 86.06 274 GLY A C 1
ATOM 2176 O O . GLY A 1 274 ? -3.452 -11.804 16.366 1.00 86.06 274 GLY A O 1
ATOM 2177 N N . ARG A 1 275 ? -1.483 -10.731 16.408 1.00 81.00 275 ARG A N 1
ATOM 2178 C CA . ARG A 1 275 ? -0.667 -11.944 16.573 1.00 81.00 275 ARG A CA 1
ATOM 2179 C C . ARG A 1 275 ? -0.386 -12.160 18.049 1.00 81.00 275 ARG A C 1
ATOM 2181 O O . ARG A 1 275 ? 0.235 -11.313 18.683 1.00 81.00 275 ARG A O 1
ATOM 2188 N N . GLN A 1 276 ? -0.719 -13.347 18.550 1.00 61.03 276 GLN A N 1
ATOM 2189 C CA . GLN A 1 276 ? -0.124 -13.794 19.801 1.00 61.03 276 GLN A CA 1
ATOM 2190 C C . GLN A 1 276 ? 1.375 -14.035 19.586 1.00 61.03 276 GLN A C 1
ATOM 2192 O O . GLN A 1 276 ? 1.749 -14.677 18.593 1.00 61.03 276 GLN A O 1
ATOM 2197 N N . PRO A 1 277 ? 2.244 -13.545 20.485 1.00 52.25 277 PRO A N 1
ATOM 2198 C CA . PRO A 1 277 ? 3.667 -13.801 20.382 1.00 52.25 277 PRO A CA 1
ATOM 2199 C C . PRO A 1 277 ? 3.890 -15.315 20.435 1.00 52.25 277 PRO A C 1
ATOM 2201 O O . PRO A 1 277 ? 3.554 -15.978 21.418 1.00 52.25 277 PRO A O 1
ATOM 2204 N N . LYS A 1 278 ? 4.452 -15.892 19.364 1.00 46.84 278 LYS A N 1
ATOM 2205 C CA . LYS A 1 278 ? 4.986 -17.258 19.435 1.00 46.84 278 LYS A CA 1
ATOM 2206 C C . LYS A 1 278 ? 6.073 -17.230 20.505 1.00 46.84 278 LYS A C 1
ATOM 2208 O O . LYS A 1 278 ? 6.998 -16.437 20.372 1.00 46.84 278 LYS A O 1
ATOM 2213 N N . SER A 1 279 ? 5.905 -18.038 21.552 1.00 35.69 279 SER A N 1
ATOM 2214 C CA . SER A 1 279 ? 6.730 -18.079 22.766 1.00 35.69 279 SER A CA 1
ATOM 2215 C C . SER A 1 279 ? 8.166 -17.573 22.565 1.00 35.69 279 SER A C 1
ATOM 2217 O O . SER A 1 279 ? 8.962 -18.211 21.873 1.00 35.69 279 SER A O 1
ATOM 2219 N N . THR A 1 280 ? 8.442 -16.413 23.162 1.00 34.66 280 THR A N 1
ATOM 2220 C CA . THR A 1 280 ? 9.731 -15.984 23.722 1.00 34.66 280 THR A CA 1
ATOM 2221 C C . THR A 1 280 ? 10.986 -16.672 23.164 1.00 34.66 280 THR A C 1
ATOM 2223 O O . THR A 1 280 ? 11.527 -17.605 23.751 1.00 34.66 280 THR A O 1
ATOM 2226 N N . PHE A 1 281 ? 11.566 -16.094 22.112 1.00 37.44 281 PHE A N 1
ATOM 2227 C CA . PHE A 1 281 ? 12.955 -15.679 22.291 1.00 37.44 281 PHE A CA 1
ATOM 2228 C C . PHE A 1 281 ? 12.880 -14.353 23.043 1.00 37.44 281 PHE A C 1
ATOM 2230 O O . PHE A 1 281 ? 12.408 -13.360 22.497 1.00 37.44 281 PHE A O 1
ATOM 2237 N N . GLU A 1 282 ? 13.223 -14.375 24.330 1.00 41.53 282 GLU A N 1
ATOM 2238 C CA . GLU A 1 282 ? 13.309 -13.180 25.165 1.00 41.53 282 GLU A CA 1
ATOM 2239 C C . GLU A 1 282 ? 14.309 -12.189 24.555 1.00 41.53 282 GLU A C 1
ATOM 2241 O O . GLU A 1 282 ? 15.512 -12.260 24.783 1.00 41.53 282 GLU A O 1
ATOM 2246 N N . LEU A 1 283 ? 13.797 -11.234 23.791 1.00 35.06 283 LEU A N 1
ATOM 2247 C CA . LEU A 1 283 ? 14.355 -9.896 23.723 1.00 35.06 283 LEU A CA 1
ATOM 2248 C C . LEU A 1 283 ? 13.269 -8.987 24.278 1.00 35.06 283 LEU A C 1
ATOM 2250 O O . LEU A 1 283 ? 12.290 -8.671 23.609 1.00 35.06 283 LEU A O 1
ATOM 2254 N N . ASN A 1 284 ? 13.427 -8.643 25.556 1.00 33.66 284 ASN A N 1
ATOM 2255 C CA . ASN A 1 284 ? 12.662 -7.609 26.240 1.00 33.66 284 ASN A CA 1
ATOM 2256 C C . ASN A 1 284 ? 12.900 -6.261 25.545 1.00 33.66 284 ASN A C 1
ATOM 2258 O O . ASN A 1 284 ? 13.687 -5.438 26.005 1.00 33.66 284 ASN A O 1
ATOM 2262 N N . VAL A 1 285 ? 12.211 -6.030 24.435 1.00 40.19 285 VAL A N 1
ATOM 2263 C CA . VAL A 1 285 ? 11.952 -4.698 23.904 1.00 40.19 285 VAL A CA 1
ATOM 2264 C C . VAL A 1 285 ? 10.478 -4.687 23.539 1.00 40.19 285 VAL A C 1
ATOM 2266 O O . VAL A 1 285 ? 10.086 -4.991 22.417 1.00 40.19 285 VAL A O 1
ATOM 2269 N N . ALA A 1 286 ? 9.635 -4.395 24.530 1.00 36.09 286 ALA A N 1
ATOM 2270 C CA . ALA A 1 286 ? 8.279 -3.964 24.234 1.00 36.09 286 ALA A CA 1
ATOM 2271 C C . ALA A 1 286 ? 8.382 -2.770 23.266 1.00 36.09 286 ALA A C 1
ATOM 2273 O O . ALA A 1 286 ? 9.161 -1.853 23.560 1.00 36.09 286 ALA A O 1
ATOM 2274 N N . PRO A 1 287 ? 7.656 -2.753 22.133 1.00 40.50 287 PRO A N 1
ATOM 2275 C CA . PRO A 1 287 ? 7.585 -1.557 21.314 1.00 40.50 287 PRO A CA 1
ATOM 2276 C C . PRO A 1 287 ? 6.989 -0.453 22.189 1.00 40.50 287 PRO A C 1
ATOM 2278 O O . PRO A 1 287 ? 5.830 -0.510 22.597 1.00 40.50 287 PRO A O 1
ATOM 2281 N N . ARG A 1 288 ? 7.816 0.527 22.560 1.00 38.59 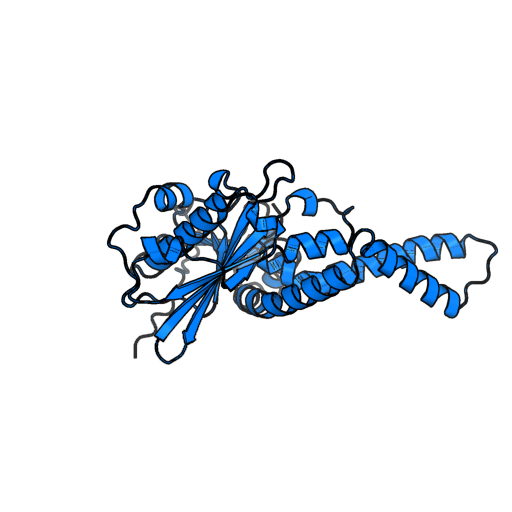288 ARG A N 1
ATOM 2282 C CA . ARG A 1 288 ? 7.332 1.738 23.212 1.00 38.59 288 ARG A CA 1
ATOM 2283 C C . ARG A 1 288 ? 6.708 2.580 22.114 1.00 38.59 288 ARG A C 1
ATOM 2285 O O . ARG A 1 288 ? 7.420 3.319 21.444 1.00 38.59 288 ARG A O 1
ATOM 2292 N N . LEU A 1 289 ? 5.396 2.450 21.931 1.00 41.22 289 LEU A N 1
ATOM 2293 C CA . LEU A 1 289 ? 4.633 3.485 21.243 1.00 41.22 289 LEU A CA 1
ATOM 2294 C C . LEU A 1 289 ? 4.917 4.801 21.985 1.00 41.22 289 LEU A C 1
ATOM 2296 O O . LEU A 1 289 ? 4.755 4.841 23.212 1.00 41.22 289 LEU A O 1
ATOM 2300 N N . PRO A 1 290 ? 5.420 5.845 21.309 1.00 33.72 290 PRO A N 1
ATOM 2301 C CA . PRO A 1 290 ? 5.657 7.113 21.968 1.00 33.72 290 PRO A CA 1
ATOM 2302 C C . PRO A 1 290 ? 4.309 7.691 22.407 1.00 33.72 290 PRO A C 1
ATOM 2304 O O . PRO A 1 290 ? 3.481 8.086 21.593 1.00 33.72 290 PRO A O 1
ATOM 2307 N N . VAL A 1 291 ? 4.081 7.729 23.720 1.00 34.81 291 VAL A N 1
ATOM 2308 C CA . VAL A 1 291 ? 2.992 8.506 24.312 1.00 34.81 291 VAL A CA 1
ATOM 2309 C C . VAL A 1 291 ? 3.425 9.965 24.250 1.00 34.81 291 VAL A C 1
ATOM 2311 O O . VAL A 1 291 ? 4.152 10.433 25.126 1.00 34.81 291 VAL A O 1
ATOM 2314 N N . TYR A 1 292 ? 3.021 10.681 23.203 1.00 35.97 292 TYR A N 1
ATOM 2315 C CA . TYR A 1 292 ? 3.127 12.134 23.205 1.00 35.97 292 TYR A CA 1
ATOM 2316 C C . TYR A 1 292 ? 1.928 12.715 23.953 1.00 35.97 292 TYR A C 1
ATOM 2318 O O . TYR A 1 292 ? 0.791 12.676 23.489 1.00 35.97 292 TYR A O 1
ATOM 2326 N N . GLY A 1 293 ? 2.209 13.208 25.158 1.00 39.41 293 GLY A N 1
ATOM 2327 C CA . GLY A 1 293 ? 1.323 14.052 25.940 1.00 39.41 293 GLY A CA 1
ATOM 2328 C C . GLY A 1 293 ? 1.986 15.405 26.190 1.00 39.41 293 GLY A C 1
ATOM 2329 O O . GLY A 1 293 ? 3.117 15.439 26.676 1.00 39.41 293 GLY A O 1
ATOM 2330 N N . MET A 1 294 ? 1.194 16.452 25.930 1.00 34.31 294 MET A N 1
ATOM 2331 C CA . MET A 1 294 ? 1.409 17.908 26.043 1.00 34.31 294 MET A CA 1
ATOM 2332 C C . MET A 1 294 ? 1.926 18.614 24.793 1.00 34.31 294 MET A C 1
ATOM 2334 O O . MET A 1 294 ? 3.112 18.450 24.443 1.00 34.31 294 MET A O 1
#

Sequence (294 aa):
MRHPHPSRTIMFDTLFENRVHALANNHRETLLNSDLRNTDKQQEIIKNWASSKEFAGMRDDERLERFETLVGLQPLATDVMVHGDRLFDISNLVKQFQSASLAGLTFQNERLPYETIFISFGEQKNLTVDSAEGIFFEGAYVHEVSEHGEVVFDVILVCNDPKFVDEDENAGDLLKGLTRFYHIKIPLGKPLLEATNTFSYGLDPSVLGDRSAATAGTRLVAHTILYLSQPNIEATLGHDANAPKKMAQRSMLGEYGVQLDLDWRGYPSITYLGRQPKSTFELNVAPRLPVYGM

Radius of gyration: 21.36 Å; chains: 1; bounding box: 54×42×64 Å

Foldseek 3Di:
DFDDLLLLLQCLVVLQVVQLVVQLVVVVVVVVVDPDDDDPVVSVVSSVVSNCVLQPPADPVRVVVLVVLSVVCNVLSCVAQVDLEQAAECLVCLVVLLPDDLAPPFAAPFDALDQKHKYANQDDPQQQQDPVQRKGQGIWIWGWDQDPNWTKTWIKGAIARPVCVDPPRGSNVSSVRSRFIFIAIGTGPDRLVVRLLDHTPDGDPSSVSDVSSSSSRSSVVVVVSVQNRDPDWPKDKFKPPPQPVVLRVCVVVVNPPSQVVCSNGRIGIYIYTPDDPPDDPDPPDDPPSDPDDD